Protein AF-A0A7S1Q5A0-F1 (afdb_monomer)

Nearest PDB structures (foldseek):
  7sqc-assembly1_1G  TM=3.794E-01  e=1.869E+00  Chlamydomonas reinhardtii
  6ixe-assembly1_A  TM=2.557E-01  e=1.236E+00  Homo sapiens

Structure (mmCIF, N/CA/C/O backbone):
data_AF-A0A7S1Q5A0-F1
#
_entry.id   AF-A0A7S1Q5A0-F1
#
loop_
_atom_site.group_PDB
_atom_site.id
_atom_site.type_symbol
_atom_site.label_atom_id
_atom_site.label_alt_id
_atom_site.label_comp_id
_atom_site.label_asym_id
_atom_site.label_entity_id
_atom_site.label_seq_id
_atom_site.pdbx_PDB_ins_code
_atom_site.Cartn_x
_atom_site.Cartn_y
_atom_site.Cartn_z
_atom_site.occupancy
_atom_site.B_iso_or_equiv
_atom_site.auth_seq_id
_atom_site.auth_comp_id
_atom_site.auth_asym_id
_atom_site.auth_atom_id
_atom_site.pdbx_PDB_model_num
ATOM 1 N N . ALA A 1 1 ? -34.779 -43.724 -24.571 1.00 38.84 1 ALA A N 1
ATOM 2 C CA . ALA A 1 1 ? -35.211 -44.726 -23.577 1.00 38.84 1 ALA A CA 1
ATOM 3 C C . ALA A 1 1 ? -33.992 -45.494 -23.058 1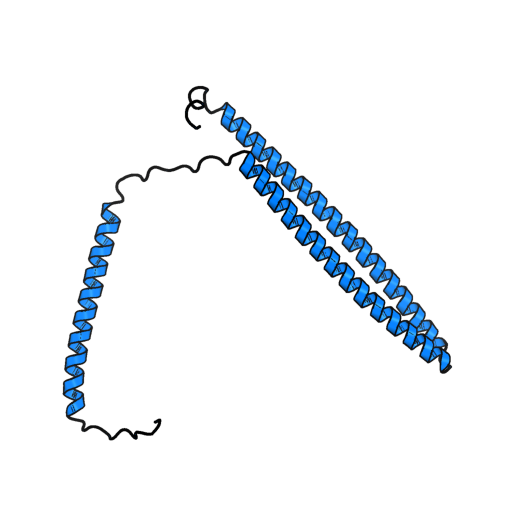.00 38.84 1 ALA A C 1
ATOM 5 O O . ALA A 1 1 ? -33.368 -46.197 -23.848 1.00 38.84 1 ALA A O 1
ATOM 6 N N . PRO A 1 2 ? -33.610 -45.340 -21.779 1.00 39.69 2 PRO A N 1
ATOM 7 C CA . PRO A 1 2 ? -32.637 -46.209 -21.124 1.00 39.69 2 PRO A CA 1
ATOM 8 C C . PRO A 1 2 ? -33.360 -47.500 -20.703 1.00 39.69 2 PRO A C 1
ATOM 10 O O . PRO A 1 2 ? -34.200 -47.467 -19.812 1.00 39.69 2 PRO A O 1
ATOM 13 N N . GLY A 1 3 ? -33.119 -48.626 -21.386 1.00 52.09 3 GLY A N 1
ATOM 14 C CA . GLY A 1 3 ? -33.825 -49.875 -21.047 1.00 52.09 3 GLY A CA 1
ATOM 15 C C . GLY A 1 3 ? -33.667 -51.090 -21.969 1.00 52.09 3 GLY A C 1
ATOM 16 O O . GLY A 1 3 ? -34.329 -52.098 -21.738 1.00 52.09 3 GLY A O 1
ATOM 17 N N . ALA A 1 4 ? -32.811 -51.066 -22.994 1.00 51.94 4 ALA A N 1
ATOM 18 C CA . ALA A 1 4 ? -32.631 -52.232 -23.862 1.00 51.94 4 ALA A CA 1
ATOM 19 C C . ALA A 1 4 ? -31.602 -53.211 -23.265 1.00 51.94 4 ALA A C 1
ATOM 21 O O . ALA A 1 4 ? -30.393 -53.040 -23.417 1.00 51.94 4 ALA A O 1
ATOM 22 N N . ARG A 1 5 ? -32.095 -54.244 -22.569 1.00 55.84 5 ARG A N 1
ATOM 23 C CA . ARG A 1 5 ? -31.316 -55.427 -22.169 1.00 55.84 5 ARG A CA 1
ATOM 24 C C . ARG A 1 5 ? -30.654 -56.043 -23.408 1.00 55.84 5 ARG A C 1
ATOM 26 O O . ARG A 1 5 ? -31.344 -56.479 -24.326 1.00 55.84 5 ARG A O 1
ATOM 33 N N . ALA A 1 6 ? -29.323 -56.078 -23.431 1.00 51.41 6 ALA A N 1
ATOM 34 C CA . ALA A 1 6 ? -28.554 -56.671 -24.518 1.00 51.41 6 ALA A CA 1
ATOM 35 C C . ALA A 1 6 ? -28.702 -58.203 -24.508 1.00 51.41 6 ALA A C 1
ATOM 37 O O . ALA A 1 6 ? -28.222 -58.884 -23.603 1.00 51.41 6 ALA A O 1
ATOM 38 N N . LEU A 1 7 ? -29.377 -58.738 -25.527 1.00 59.47 7 LEU A N 1
ATOM 39 C CA . LEU A 1 7 ? -29.409 -60.167 -25.838 1.00 59.47 7 LEU A CA 1
ATOM 40 C C . LEU A 1 7 ? -27.979 -60.661 -26.152 1.00 59.47 7 LEU A C 1
ATOM 42 O O . LEU A 1 7 ? -27.284 -60.021 -26.949 1.00 59.47 7 LEU A O 1
ATOM 46 N N . PRO A 1 8 ? -27.510 -61.782 -25.571 1.00 62.38 8 PRO A N 1
ATOM 47 C CA . PRO A 1 8 ? -26.182 -62.312 -25.860 1.00 62.38 8 PRO A CA 1
ATOM 48 C C . PRO A 1 8 ? -26.120 -62.845 -27.299 1.00 62.38 8 PRO A C 1
ATOM 50 O O . PRO A 1 8 ? -26.732 -63.857 -27.637 1.00 62.38 8 PRO A O 1
ATOM 53 N N . LEU A 1 9 ? -25.363 -62.157 -28.159 1.00 57.94 9 LEU A N 1
ATOM 54 C CA . LEU A 1 9 ? -25.131 -62.579 -29.539 1.00 57.94 9 LEU A CA 1
ATOM 55 C C . LEU A 1 9 ? -24.339 -63.905 -29.595 1.00 57.94 9 LEU A C 1
ATOM 57 O O . LEU A 1 9 ? -23.395 -64.109 -28.824 1.00 57.94 9 LEU A O 1
ATOM 61 N N . PRO A 1 10 ? -24.674 -64.811 -30.534 1.00 60.03 10 PRO A N 1
ATOM 62 C CA . PRO A 1 10 ? -24.046 -66.121 -30.649 1.00 60.03 10 PRO A CA 1
ATOM 63 C C . PRO A 1 10 ? -22.555 -66.008 -31.000 1.00 60.03 10 PRO A C 1
ATOM 65 O O . PRO A 1 10 ? -22.160 -65.322 -31.946 1.00 60.03 10 PRO A O 1
ATOM 68 N N . ARG A 1 11 ? -21.719 -66.768 -30.272 1.00 62.03 11 ARG A N 1
ATOM 69 C CA . ARG A 1 11 ? -20.237 -66.820 -30.346 1.00 62.03 11 ARG A CA 1
ATOM 70 C C . ARG A 1 11 ? -19.642 -66.956 -31.760 1.00 62.03 11 ARG A C 1
ATOM 72 O O . ARG A 1 11 ? -18.452 -66.706 -31.948 1.00 62.03 11 ARG A O 1
ATOM 79 N N . LYS A 1 12 ? -20.441 -67.342 -32.758 1.00 53.00 12 LYS A N 1
ATOM 80 C CA . LYS A 1 12 ? -20.013 -67.501 -34.153 1.00 53.00 12 LYS A CA 1
ATOM 81 C C . LYS A 1 12 ? -19.847 -66.161 -34.897 1.00 53.00 12 LYS A C 1
ATOM 83 O O . LYS A 1 12 ? -18.967 -66.072 -35.747 1.00 53.00 12 LYS A O 1
ATOM 88 N N . ALA A 1 13 ? -20.582 -65.100 -34.537 1.00 55.47 13 ALA A N 1
ATOM 89 C CA . ALA A 1 13 ? -20.460 -63.779 -35.181 1.00 55.47 13 ALA A CA 1
ATOM 90 C C . ALA A 1 13 ? -19.209 -62.991 -34.731 1.00 55.47 13 ALA A C 1
ATOM 92 O O . ALA A 1 13 ? -18.608 -62.251 -35.511 1.00 55.47 13 ALA A O 1
ATOM 93 N N . ALA A 1 14 ? -18.748 -63.213 -33.496 1.00 55.84 14 ALA A N 1
ATOM 94 C CA . ALA A 1 14 ? -17.610 -62.497 -32.914 1.00 55.84 14 ALA A CA 1
ATOM 95 C C . ALA A 1 14 ? -16.260 -62.799 -33.600 1.00 55.84 14 ALA A C 1
ATOM 97 O O . ALA A 1 14 ? -15.368 -61.952 -33.612 1.00 55.84 14 ALA A O 1
ATOM 98 N N . ARG A 1 15 ? -16.088 -63.987 -34.204 1.00 55.09 15 ARG A N 1
ATOM 99 C CA . ARG A 1 15 ? -14.823 -64.352 -34.873 1.00 55.09 15 ARG A CA 1
ATOM 100 C C . ARG A 1 15 ? -14.640 -63.667 -36.232 1.00 55.09 15 ARG A C 1
ATOM 102 O O . ARG A 1 15 ? -13.503 -63.365 -36.581 1.00 55.09 15 ARG A O 1
ATOM 109 N N . LYS A 1 16 ? -15.724 -63.355 -36.957 1.00 53.19 16 LYS A N 1
ATOM 110 C CA . LYS A 1 16 ? -15.651 -62.624 -38.238 1.00 53.19 16 LYS A CA 1
ATOM 111 C C . LYS A 1 16 ? -15.343 -61.135 -38.027 1.00 53.19 16 LYS A C 1
ATOM 113 O O . LYS A 1 16 ? -14.550 -60.571 -38.773 1.00 53.19 16 LYS A O 1
ATOM 118 N N . LEU A 1 17 ? -15.874 -60.530 -36.957 1.00 57.00 17 LEU A N 1
ATOM 119 C CA . LEU A 1 17 ? -15.611 -59.122 -36.625 1.00 57.00 17 LEU A CA 1
ATOM 120 C C . LEU A 1 17 ? -14.153 -58.876 -36.191 1.00 57.00 17 LEU A C 1
ATOM 122 O O . LEU A 1 17 ? -13.575 -57.832 -36.487 1.00 57.00 17 LEU A O 1
ATOM 126 N N . LYS A 1 18 ? -13.529 -59.863 -35.532 1.00 60.00 18 LYS A N 1
ATOM 127 C CA . LYS A 1 18 ? -12.149 -59.754 -35.032 1.00 60.00 18 LYS A CA 1
ATOM 128 C C . LYS A 1 18 ? -11.099 -59.717 -36.150 1.00 60.00 18 LYS A C 1
ATOM 130 O O . LYS A 1 18 ? -10.008 -59.201 -35.927 1.00 60.00 18 LYS A O 1
ATOM 135 N N . LEU A 1 19 ? -11.409 -60.259 -37.332 1.00 58.81 19 LEU A N 1
ATOM 136 C CA . LEU A 1 19 ? -10.499 -60.230 -38.479 1.00 58.81 19 LEU A CA 1
ATOM 137 C C . LEU A 1 19 ? -10.553 -58.872 -39.195 1.00 58.81 19 LEU A C 1
ATOM 139 O O . LEU A 1 19 ? -9.509 -58.295 -39.474 1.00 58.81 19 LEU A O 1
ATOM 143 N N . VAL A 1 20 ? -11.755 -58.321 -39.404 1.00 58.53 20 VAL A N 1
ATOM 144 C CA . VAL A 1 20 ? -11.950 -57.022 -40.077 1.00 58.53 20 VAL A CA 1
ATOM 145 C C . VAL A 1 20 ? -11.305 -55.878 -39.284 1.00 58.53 20 VAL A C 1
ATOM 147 O O . VAL A 1 20 ? -10.625 -55.040 -39.869 1.00 58.53 20 VAL A O 1
ATOM 150 N N . GLY A 1 21 ? -11.413 -55.895 -37.950 1.00 59.47 21 GLY A N 1
ATOM 151 C CA . GLY A 1 21 ? -10.780 -54.886 -37.088 1.00 59.47 21 GLY A CA 1
ATOM 152 C C . GLY A 1 21 ? -9.244 -54.922 -37.050 1.00 59.47 21 GLY A C 1
ATOM 153 O O . GLY A 1 21 ? -8.629 -53.957 -36.609 1.00 59.47 21 GLY A O 1
ATOM 154 N N . ARG A 1 22 ? -8.600 -56.010 -37.505 1.00 63.53 22 ARG A N 1
ATOM 155 C CA . ARG A 1 22 ? -7.128 -56.097 -37.578 1.00 63.53 22 ARG A CA 1
ATOM 1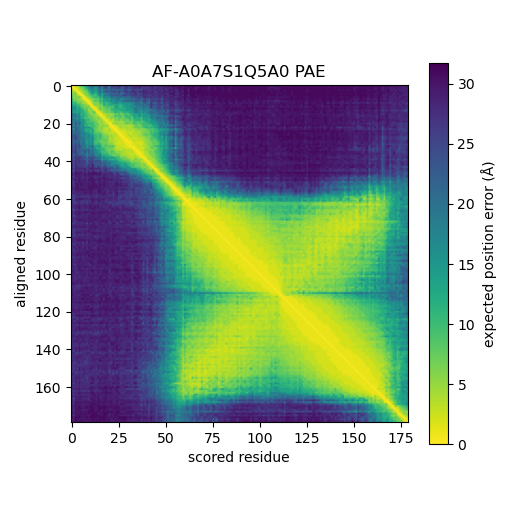56 C C . ARG A 1 22 ? -6.574 -55.455 -38.850 1.00 63.53 22 ARG A C 1
ATOM 158 O O . ARG A 1 22 ? -5.544 -54.796 -38.782 1.00 63.53 22 ARG A O 1
ATOM 165 N N . PHE A 1 23 ? -7.266 -55.586 -39.981 1.00 60.84 23 PHE A N 1
ATOM 166 C CA . PHE A 1 23 ? -6.813 -55.007 -41.251 1.00 60.84 23 PHE A CA 1
ATOM 167 C C . PHE A 1 23 ? -6.959 -53.479 -41.300 1.00 60.84 23 PHE A C 1
ATOM 169 O O . PHE A 1 23 ? -6.087 -52.802 -41.841 1.00 60.84 23 PHE A O 1
ATOM 176 N N . THR A 1 24 ? -7.994 -52.914 -40.670 1.00 63.03 24 THR A N 1
ATOM 177 C CA . THR A 1 24 ? -8.163 -51.452 -40.575 1.00 63.03 24 THR A CA 1
ATOM 178 C C . THR A 1 24 ? -7.109 -50.790 -39.685 1.00 63.03 24 THR A C 1
ATOM 180 O O . THR A 1 24 ? -6.678 -49.676 -39.973 1.00 63.03 24 THR A O 1
ATOM 183 N N . MET A 1 25 ? -6.636 -51.482 -38.644 1.00 63.78 25 MET A N 1
ATOM 184 C CA . MET A 1 25 ? -5.605 -50.955 -37.744 1.00 63.78 25 MET A CA 1
ATOM 185 C C . MET A 1 25 ? -4.220 -50.902 -38.412 1.00 63.78 25 MET A C 1
ATOM 187 O O . MET A 1 25 ? -3.480 -49.940 -38.216 1.00 63.78 25 MET A O 1
ATOM 191 N N . VAL A 1 26 ? -3.890 -51.888 -39.256 1.00 66.88 26 VAL A N 1
ATOM 192 C CA . VAL A 1 26 ? -2.630 -51.900 -40.025 1.00 66.88 26 VAL A CA 1
ATOM 193 C C . VAL A 1 26 ? -2.626 -50.800 -41.092 1.00 66.88 26 VAL A C 1
ATOM 195 O O . VAL A 1 26 ? -1.628 -50.098 -41.233 1.00 66.88 26 VAL A O 1
ATOM 198 N N . ALA A 1 27 ? -3.747 -50.583 -41.787 1.00 64.81 27 ALA A N 1
ATOM 199 C CA . ALA A 1 27 ? -3.857 -49.512 -42.781 1.00 64.81 27 ALA A CA 1
ATOM 200 C C . ALA A 1 27 ? -3.668 -48.114 -42.159 1.00 64.81 27 ALA A C 1
ATOM 202 O O . ALA A 1 27 ? -2.945 -47.288 -42.713 1.00 64.81 27 ALA A O 1
ATOM 203 N N . ALA A 1 28 ? -4.243 -47.865 -40.977 1.00 64.62 28 ALA A N 1
ATOM 204 C CA . ALA A 1 28 ? -4.056 -46.600 -40.266 1.00 64.62 28 ALA A CA 1
ATOM 205 C C . ALA A 1 28 ? -2.593 -46.380 -39.830 1.00 64.62 28 ALA A C 1
ATOM 207 O O . ALA A 1 28 ? -2.071 -45.274 -39.962 1.00 64.62 28 ALA A O 1
ATOM 208 N N . ALA A 1 29 ? -1.905 -47.430 -39.367 1.00 72.12 29 ALA A N 1
ATOM 209 C CA . ALA A 1 29 ? -0.512 -47.330 -38.931 1.00 72.12 29 ALA A CA 1
ATOM 210 C C . ALA A 1 29 ? 0.456 -47.013 -40.085 1.00 72.12 29 ALA A C 1
ATOM 212 O O . ALA A 1 29 ? 1.371 -46.208 -39.915 1.00 72.12 29 ALA A O 1
ATOM 213 N N . VAL A 1 30 ? 0.234 -47.589 -41.272 1.00 73.81 30 VAL A N 1
ATOM 214 C CA . VAL A 1 30 ? 1.068 -47.312 -42.455 1.00 73.81 30 VAL A CA 1
ATOM 215 C C . VAL A 1 30 ? 0.889 -45.866 -42.925 1.00 73.81 30 VAL A C 1
ATOM 217 O O . VAL A 1 30 ? 1.876 -45.196 -43.225 1.00 73.81 30 VAL A O 1
ATOM 220 N N . VAL A 1 31 ? -0.340 -45.337 -42.923 1.00 74.31 31 VAL A N 1
ATOM 221 C CA . VAL A 1 31 ? -0.602 -43.944 -43.329 1.00 74.31 31 VAL A CA 1
ATOM 222 C C . VAL A 1 31 ? 0.060 -42.951 -42.369 1.00 74.31 31 VAL A C 1
ATOM 224 O O . VAL A 1 31 ? 0.708 -42.012 -42.826 1.00 74.31 31 VAL A O 1
ATOM 227 N N . VAL A 1 32 ? -0.013 -43.192 -41.055 1.00 70.25 32 VAL A N 1
ATOM 228 C CA . VAL A 1 32 ? 0.653 -42.347 -40.046 1.00 70.25 32 VAL A CA 1
ATOM 229 C C . VAL A 1 32 ? 2.181 -42.427 -40.163 1.00 70.25 32 VAL A C 1
ATOM 231 O O . VAL A 1 32 ? 2.850 -41.395 -40.119 1.00 70.25 32 VAL A O 1
ATOM 234 N N . GLY A 1 33 ? 2.744 -43.622 -40.380 1.00 68.25 33 GLY A N 1
ATOM 235 C CA . GLY A 1 33 ? 4.188 -43.798 -40.574 1.00 68.25 33 GLY A CA 1
ATOM 236 C C . GLY A 1 33 ? 4.720 -43.122 -41.842 1.00 68.25 33 GLY A C 1
ATOM 237 O O . GLY A 1 33 ? 5.777 -42.493 -41.812 1.00 68.25 33 GLY A O 1
ATOM 238 N N . THR A 1 34 ? 3.962 -43.179 -42.941 1.00 71.50 34 THR A N 1
ATOM 239 C CA . THR A 1 34 ? 4.357 -42.541 -44.208 1.00 71.50 34 THR A CA 1
ATOM 240 C C . THR A 1 34 ? 4.300 -41.011 -44.104 1.00 71.50 34 THR A C 1
ATOM 242 O O . THR A 1 34 ? 5.195 -40.330 -44.600 1.00 71.50 34 THR A O 1
ATOM 245 N N . TRP A 1 35 ? 3.308 -40.453 -43.397 1.00 70.38 35 TRP A N 1
ATOM 246 C CA . TRP A 1 35 ? 3.203 -39.003 -43.171 1.00 70.38 35 TRP A CA 1
ATOM 247 C C . TRP A 1 35 ? 4.330 -38.450 -42.286 1.00 70.38 35 TRP A C 1
ATOM 249 O O . TRP A 1 35 ? 4.848 -37.365 -42.550 1.00 70.38 35 TRP A O 1
ATOM 259 N N . LEU A 1 36 ? 4.756 -39.208 -41.270 1.00 69.69 36 LEU A N 1
ATOM 260 C CA . LEU A 1 36 ? 5.892 -38.840 -40.420 1.00 69.69 36 LEU A CA 1
ATOM 261 C C . LEU A 1 36 ? 7.215 -38.806 -41.200 1.00 69.69 36 LEU A C 1
ATOM 263 O O . LEU A 1 36 ? 7.985 -37.866 -41.032 1.00 69.69 36 LEU A O 1
ATOM 267 N N . LEU A 1 37 ? 7.461 -39.768 -42.095 1.00 65.31 37 LEU A N 1
ATOM 268 C CA . LEU A 1 37 ? 8.682 -39.787 -42.914 1.00 65.31 37 LEU A CA 1
ATOM 269 C C . LEU A 1 37 ? 8.743 -38.621 -43.916 1.00 65.31 37 LEU A C 1
ATOM 271 O O . LEU A 1 37 ? 9.799 -38.012 -44.083 1.00 65.31 37 LEU A O 1
ATOM 275 N N . VAL A 1 38 ? 7.612 -38.244 -44.523 1.00 64.31 38 VAL A N 1
ATOM 276 C CA . VAL A 1 38 ? 7.543 -37.082 -45.432 1.00 64.31 38 VAL A CA 1
ATOM 277 C C . VAL A 1 38 ? 7.685 -35.755 -44.668 1.00 64.31 38 VAL A C 1
ATOM 279 O O . VAL A 1 38 ? 8.346 -34.834 -45.149 1.00 64.31 38 VAL A O 1
ATOM 282 N N . GLY A 1 39 ? 7.134 -35.660 -43.453 1.00 60.03 39 GLY A N 1
ATOM 283 C CA . GLY A 1 39 ? 7.261 -34.470 -42.603 1.00 60.03 39 GLY A CA 1
ATOM 284 C C . GLY A 1 39 ? 8.681 -34.215 -42.080 1.00 60.03 39 GLY A C 1
ATOM 285 O O . GLY A 1 39 ? 9.061 -33.060 -41.888 1.00 60.03 39 GLY A O 1
ATOM 286 N N . VAL A 1 40 ? 9.487 -35.264 -41.880 1.00 60.91 40 VAL A N 1
ATOM 287 C CA . VAL A 1 40 ? 10.886 -35.128 -41.432 1.00 60.91 40 VAL A CA 1
ATOM 288 C C . VAL A 1 40 ? 11.821 -34.785 -42.604 1.00 60.91 40 VAL A C 1
ATOM 290 O O . VAL A 1 40 ? 12.686 -33.925 -42.449 1.00 60.91 40 VAL A O 1
ATOM 293 N N . GLY A 1 41 ? 11.591 -35.338 -43.803 1.00 55.19 41 GLY A N 1
ATOM 294 C CA . GLY A 1 41 ? 12.417 -35.066 -44.992 1.00 55.19 41 GLY A CA 1
ATOM 295 C C . GLY A 1 41 ? 12.357 -33.623 -45.526 1.00 55.19 41 GLY A C 1
ATOM 296 O O . GLY A 1 41 ? 13.323 -33.149 -46.118 1.00 55.19 41 GLY A O 1
ATOM 297 N N . LEU A 1 42 ? 11.268 -32.885 -45.272 1.00 57.09 42 LEU A N 1
ATOM 298 C CA . LEU A 1 42 ? 11.162 -31.449 -45.591 1.00 57.09 42 LEU A CA 1
ATOM 299 C C . LEU A 1 42 ? 11.810 -30.539 -44.534 1.00 57.09 42 LEU A C 1
ATOM 301 O O . LEU A 1 42 ? 12.134 -29.390 -44.830 1.00 57.09 42 LEU A O 1
ATOM 305 N N . LYS A 1 43 ? 12.016 -31.035 -43.306 1.00 57.94 43 LYS A N 1
ATOM 306 C CA . LYS A 1 43 ? 12.564 -30.240 -42.198 1.00 57.94 43 LYS A CA 1
ATOM 307 C C . LYS A 1 43 ? 14.089 -30.116 -42.262 1.00 57.94 43 LYS A C 1
ATOM 309 O O . LYS A 1 43 ? 14.626 -29.101 -41.829 1.00 57.94 43 LYS A O 1
ATOM 314 N N . GLU A 1 44 ? 14.776 -31.106 -42.828 1.00 55.72 44 GLU A N 1
ATOM 315 C CA . GLU A 1 44 ? 16.244 -31.105 -42.920 1.00 55.72 44 GLU A CA 1
ATOM 316 C C . GLU A 1 44 ? 16.778 -30.495 -44.232 1.00 55.72 44 GLU A C 1
ATOM 318 O O . GLU A 1 44 ? 17.895 -29.988 -44.258 1.00 55.72 44 GLU A O 1
ATOM 323 N N . GLY A 1 45 ? 15.969 -30.428 -45.299 1.00 52.25 45 GLY A N 1
ATOM 324 C CA . GLY A 1 45 ? 16.384 -29.888 -46.606 1.00 52.25 45 GLY A CA 1
ATOM 325 C C . GLY A 1 45 ? 16.405 -28.354 -46.745 1.00 52.25 45 GLY A C 1
ATOM 326 O O . GLY A 1 45 ? 16.947 -27.849 -47.724 1.00 52.25 45 GLY A O 1
ATOM 327 N N . ILE A 1 46 ? 15.837 -27.598 -45.793 1.00 53.97 46 ILE A N 1
ATOM 328 C CA . ILE A 1 46 ? 15.774 -26.113 -45.819 1.00 53.97 46 ILE A CA 1
ATOM 329 C C . ILE A 1 46 ? 16.746 -25.483 -44.795 1.00 53.97 46 ILE A C 1
ATOM 331 O O . ILE A 1 46 ? 16.899 -24.267 -44.719 1.00 53.97 46 ILE A O 1
ATOM 335 N N . ALA A 1 47 ? 17.491 -26.294 -44.039 1.00 51.09 47 ALA A N 1
ATOM 336 C CA . ALA A 1 47 ? 18.438 -25.825 -43.022 1.00 51.09 47 ALA A CA 1
ATOM 337 C C . ALA A 1 47 ? 19.782 -25.296 -43.586 1.00 51.09 47 ALA A C 1
ATOM 339 O O . ALA A 1 47 ? 20.729 -25.103 -42.829 1.00 51.09 47 ALA A O 1
ATOM 340 N N . GLY A 1 48 ? 19.886 -25.074 -44.903 1.00 53.22 48 GLY A N 1
ATOM 341 C CA . GLY A 1 48 ? 21.119 -24.655 -45.589 1.00 53.22 48 GLY A CA 1
ATOM 342 C C . GLY A 1 48 ? 21.188 -23.185 -46.018 1.00 53.22 48 GLY A C 1
ATOM 343 O O . GLY A 1 48 ? 22.215 -22.762 -46.543 1.00 53.22 48 GLY A O 1
ATOM 344 N N . LEU A 1 49 ? 20.133 -22.393 -45.811 1.00 53.72 49 LEU A N 1
ATOM 345 C CA . LEU A 1 49 ? 20.170 -20.943 -46.020 1.00 53.72 49 LEU A CA 1
ATOM 346 C C . LEU A 1 49 ? 20.206 -20.268 -44.644 1.00 53.72 49 LEU A C 1
ATOM 348 O O . LEU A 1 49 ? 19.266 -20.468 -43.871 1.00 53.72 49 LEU A O 1
ATOM 352 N N . PRO A 1 50 ? 21.253 -19.492 -44.296 1.00 58.50 50 PRO A N 1
ATOM 353 C CA . PRO A 1 50 ? 21.251 -18.734 -43.054 1.00 58.50 50 PRO A CA 1
ATOM 354 C C . PRO A 1 50 ? 20.043 -17.802 -43.094 1.00 58.50 50 PRO A C 1
ATOM 356 O O . PRO A 1 50 ? 19.963 -16.915 -43.945 1.00 58.50 50 PRO A O 1
ATOM 359 N N . ALA A 1 51 ? 19.075 -18.036 -42.205 1.00 61.62 51 ALA A N 1
ATOM 360 C CA . ALA A 1 51 ? 17.976 -17.106 -42.019 1.00 61.62 51 ALA A CA 1
ATOM 361 C C . ALA A 1 51 ? 18.598 -15.718 -41.798 1.00 61.62 51 ALA A C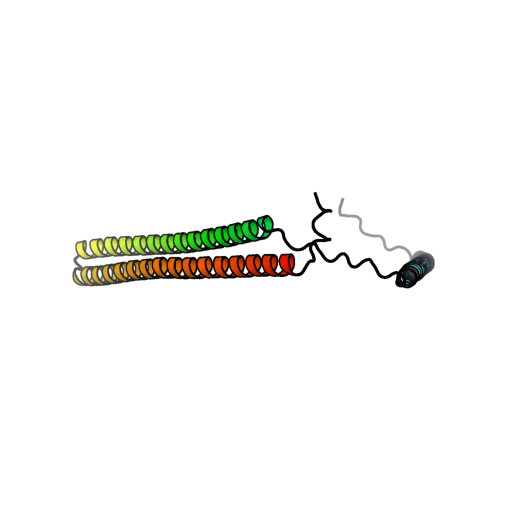 1
ATOM 363 O O . ALA A 1 51 ? 19.508 -15.611 -40.967 1.00 61.62 51 ALA A O 1
ATOM 364 N N . PRO A 1 52 ? 18.182 -14.678 -42.544 1.00 56.50 52 PRO A N 1
ATOM 365 C CA . PRO A 1 52 ? 18.682 -13.338 -42.307 1.00 56.50 52 PRO A CA 1
ATOM 366 C C . PRO A 1 52 ? 18.416 -13.035 -40.839 1.00 56.50 52 PRO A C 1
ATOM 368 O O . PRO A 1 52 ? 17.270 -13.038 -40.391 1.00 56.50 52 PRO A O 1
ATOM 371 N N . THR A 1 53 ? 19.487 -12.858 -40.072 1.00 55.69 53 THR A N 1
ATOM 372 C CA . THR A 1 53 ? 19.410 -12.430 -38.685 1.00 55.69 53 THR A CA 1
ATOM 373 C C . THR A 1 53 ? 18.791 -11.044 -38.700 1.00 55.69 53 THR A C 1
ATOM 375 O O . THR A 1 53 ? 19.480 -10.041 -38.871 1.00 55.69 53 THR A O 1
ATOM 378 N N . THR A 1 54 ? 17.467 -10.984 -38.590 1.00 52.66 54 THR A N 1
ATOM 379 C CA . THR A 1 54 ? 16.741 -9.754 -38.320 1.00 52.66 54 THR A CA 1
ATOM 380 C C . THR A 1 54 ? 17.050 -9.403 -36.879 1.00 52.66 54 THR A C 1
ATOM 382 O O . THR A 1 54 ? 16.342 -9.807 -35.955 1.00 52.66 54 THR A O 1
ATOM 385 N N . THR A 1 55 ? 18.169 -8.717 -36.672 1.00 54.22 55 THR A N 1
ATOM 386 C CA . THR A 1 55 ? 18.482 -8.100 -35.393 1.00 54.22 55 THR A CA 1
ATOM 387 C C . THR A 1 55 ? 17.345 -7.119 -35.112 1.00 54.22 55 THR A C 1
ATOM 389 O O . THR A 1 55 ? 17.118 -6.224 -35.933 1.00 54.22 55 THR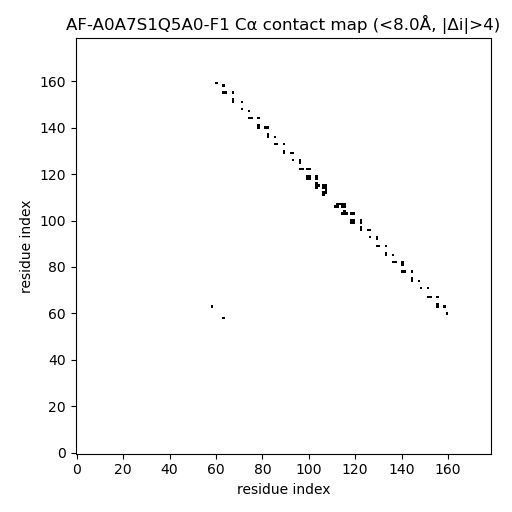 A O 1
ATOM 392 N N . PRO A 1 56 ? 16.560 -7.305 -34.035 1.00 60.47 56 PRO A N 1
ATOM 393 C CA . PRO A 1 56 ? 15.434 -6.429 -33.766 1.00 60.47 56 PRO A CA 1
ATOM 394 C C . PRO A 1 56 ? 15.944 -4.987 -33.665 1.00 60.47 56 PRO A C 1
ATOM 396 O O . PRO A 1 56 ? 16.979 -4.756 -33.030 1.00 60.47 56 PRO A O 1
ATOM 399 N N . PRO A 1 57 ? 15.263 -4.020 -34.307 1.00 63.56 57 PRO A N 1
ATOM 400 C CA . PRO A 1 57 ? 15.698 -2.636 -34.266 1.00 63.56 57 PRO A CA 1
ATOM 401 C C . PRO A 1 57 ? 15.754 -2.165 -32.807 1.00 63.56 57 PRO A C 1
ATOM 403 O O . PRO A 1 57 ? 14.876 -2.529 -32.012 1.00 63.56 57 PRO A O 1
ATOM 406 N N . PRO A 1 58 ? 16.773 -1.368 -32.438 1.00 66.31 58 PRO A N 1
ATOM 407 C CA . PRO A 1 58 ? 16.911 -0.881 -31.077 1.00 66.31 58 PRO A CA 1
ATOM 408 C C . PRO A 1 58 ? 15.643 -0.123 -30.655 1.00 66.31 58 PRO A C 1
ATOM 410 O O . PRO A 1 58 ? 15.028 0.572 -31.474 1.00 66.31 58 PRO A O 1
ATOM 413 N N . PRO A 1 59 ? 15.213 -0.259 -29.388 1.00 72.94 59 PRO A N 1
ATOM 414 C CA . PRO A 1 59 ? 14.012 0.404 -28.905 1.00 72.94 59 PRO A CA 1
ATOM 415 C C . PRO A 1 59 ? 14.144 1.919 -29.077 1.00 72.94 59 PRO A C 1
ATOM 417 O O . PRO A 1 59 ? 15.150 2.521 -28.704 1.00 72.94 59 PRO A O 1
ATOM 420 N N . SER A 1 60 ? 13.114 2.548 -29.647 1.00 78.69 60 SER A N 1
ATOM 421 C CA . SER A 1 60 ? 13.089 4.001 -29.797 1.00 78.69 60 SER A CA 1
ATOM 422 C C . SER A 1 60 ? 12.958 4.681 -28.431 1.00 78.69 60 SER A C 1
ATOM 424 O O . SER A 1 60 ? 12.373 4.126 -27.498 1.00 78.69 60 SER A O 1
ATOM 426 N N . ARG A 1 61 ? 13.455 5.921 -28.317 1.00 75.56 61 ARG A N 1
ATOM 427 C CA . ARG A 1 61 ? 13.350 6.728 -27.084 1.00 75.56 61 ARG A CA 1
ATOM 428 C C . ARG A 1 61 ? 11.915 6.789 -26.546 1.00 75.56 61 ARG A C 1
ATOM 430 O O . ARG A 1 61 ? 11.712 6.636 -25.349 1.00 75.56 61 ARG A O 1
ATOM 437 N N . ALA A 1 62 ? 10.934 6.930 -27.442 1.00 78.38 62 ALA A N 1
ATOM 438 C CA . ALA A 1 62 ? 9.512 6.960 -27.101 1.00 78.38 62 ALA A CA 1
ATOM 439 C C . ALA A 1 62 ? 9.001 5.641 -26.492 1.00 78.38 62 ALA A C 1
ATOM 441 O O . ALA A 1 62 ? 8.128 5.663 -25.630 1.00 78.38 62 ALA A O 1
ATOM 442 N N . LYS A 1 63 ? 9.540 4.485 -26.908 1.00 83.38 63 LYS A N 1
ATOM 443 C CA . LYS A 1 63 ? 9.173 3.188 -26.317 1.00 83.38 63 LYS A CA 1
ATOM 444 C C . LYS A 1 63 ? 9.743 3.033 -24.906 1.00 83.38 63 LYS A C 1
ATOM 446 O O . LYS A 1 63 ? 9.040 2.545 -24.029 1.00 83.38 63 LYS A O 1
ATOM 451 N N . ILE A 1 64 ? 10.974 3.497 -24.676 1.00 80.12 64 ILE A N 1
ATOM 452 C CA . ILE A 1 64 ? 11.633 3.415 -23.361 1.00 80.12 64 ILE A CA 1
ATOM 453 C C . ILE A 1 64 ? 10.894 4.264 -22.320 1.00 80.12 64 ILE A C 1
ATOM 455 O O . ILE A 1 64 ? 10.622 3.770 -21.225 1.00 80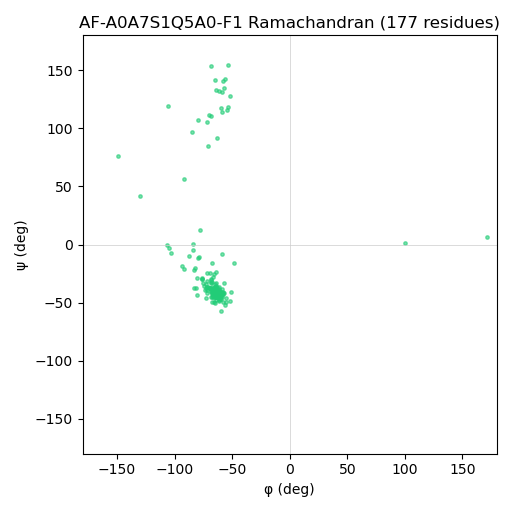.12 64 ILE A O 1
ATOM 459 N N . SER A 1 65 ? 10.522 5.500 -22.666 1.00 83.69 65 SER A N 1
ATOM 460 C CA . SER A 1 65 ? 9.788 6.378 -21.748 1.00 83.69 65 SER A CA 1
ATOM 461 C C . SER A 1 65 ? 8.359 5.894 -21.492 1.00 83.69 65 SER A C 1
ATOM 463 O O . SER A 1 65 ? 7.884 5.934 -20.358 1.00 83.69 65 SER A O 1
ATOM 465 N N . ALA A 1 66 ? 7.679 5.354 -22.510 1.00 86.81 66 ALA A N 1
ATOM 466 C CA . ALA A 1 66 ? 6.348 4.771 -22.345 1.00 86.81 66 ALA A CA 1
ATOM 467 C C . ALA A 1 66 ? 6.353 3.540 -21.419 1.00 86.81 66 ALA A C 1
ATOM 469 O O . ALA A 1 66 ? 5.445 3.380 -20.602 1.00 86.81 66 ALA A O 1
ATOM 470 N N . GLU A 1 67 ? 7.370 2.677 -21.504 1.00 86.94 67 GLU A N 1
ATOM 471 C CA . GLU A 1 67 ? 7.532 1.546 -20.581 1.00 86.94 67 GLU A CA 1
ATOM 472 C C . GLU A 1 67 ? 7.838 1.998 -19.151 1.00 86.94 67 GLU A C 1
ATOM 474 O O . GLU A 1 67 ? 7.271 1.447 -18.207 1.00 86.94 67 GLU A O 1
ATOM 479 N N . ALA A 1 68 ? 8.700 3.006 -18.979 1.00 83.19 68 ALA A N 1
ATOM 480 C CA . ALA A 1 68 ? 9.011 3.570 -17.667 1.00 83.19 68 ALA A CA 1
ATOM 481 C C . ALA A 1 68 ? 7.761 4.179 -17.009 1.00 83.19 68 ALA A C 1
ATOM 483 O O . ALA A 1 68 ? 7.480 3.894 -15.844 1.00 83.19 68 ALA A O 1
ATOM 484 N N . ALA A 1 69 ? 6.967 4.933 -17.776 1.00 85.38 69 ALA A N 1
ATOM 485 C CA . ALA A 1 69 ? 5.709 5.515 -17.315 1.00 85.38 69 ALA A CA 1
ATOM 486 C C . ALA A 1 69 ? 4.693 4.441 -16.893 1.00 85.38 69 ALA A C 1
ATOM 488 O O . ALA A 1 69 ? 4.101 4.547 -15.820 1.00 85.38 69 ALA A O 1
ATOM 489 N N . ARG A 1 70 ? 4.535 3.370 -17.685 1.00 91.81 70 ARG A N 1
ATOM 490 C CA . ARG A 1 70 ? 3.656 2.239 -17.335 1.00 91.81 70 ARG A CA 1
ATOM 491 C C . ARG A 1 70 ? 4.122 1.512 -16.076 1.00 91.81 70 ARG A C 1
ATOM 493 O O . ARG A 1 70 ? 3.311 1.241 -15.198 1.00 91.81 70 ARG A O 1
ATOM 500 N N . ALA A 1 71 ? 5.419 1.229 -15.963 1.00 87.69 71 ALA A N 1
ATOM 501 C CA . ALA A 1 71 ? 5.982 0.565 -14.789 1.00 87.69 71 ALA A CA 1
ATOM 502 C C . ALA A 1 71 ? 5.818 1.408 -13.513 1.00 87.69 71 ALA A C 1
ATOM 504 O O . ALA A 1 71 ? 5.564 0.864 -12.436 1.00 87.69 71 ALA A O 1
ATOM 505 N N . LEU A 1 72 ? 5.944 2.733 -13.632 1.00 87.81 72 LEU A N 1
ATOM 506 C CA . LEU A 1 72 ? 5.715 3.667 -12.536 1.00 87.81 72 LEU A CA 1
ATOM 507 C C . LEU A 1 72 ? 4.238 3.714 -12.130 1.00 87.81 72 LEU A C 1
ATOM 509 O O . LEU A 1 72 ? 3.931 3.656 -10.941 1.00 87.81 72 LEU A O 1
ATOM 513 N N . GLN A 1 73 ? 3.331 3.787 -13.105 1.00 93.75 73 GLN A N 1
ATOM 514 C CA . GLN A 1 73 ? 1.892 3.782 -12.859 1.00 93.75 73 GLN A CA 1
ATOM 515 C C . GLN A 1 73 ? 1.450 2.498 -12.146 1.00 93.75 73 GLN A C 1
ATOM 517 O O . GLN A 1 73 ? 0.792 2.569 -11.114 1.00 93.75 73 GLN A O 1
ATOM 522 N N . GLU A 1 74 ? 1.896 1.334 -12.617 1.00 95.19 74 GLU A N 1
ATOM 523 C CA . GLU A 1 74 ? 1.574 0.052 -11.986 1.00 95.19 74 GLU A CA 1
ATOM 524 C C . GLU A 1 74 ? 2.136 -0.036 -10.552 1.00 95.19 74 GLU A C 1
ATOM 526 O O . GLU A 1 74 ? 1.492 -0.557 -9.641 1.00 95.19 74 GLU A O 1
ATOM 531 N N . ALA A 1 75 ? 3.340 0.496 -10.311 1.00 87.94 75 ALA A N 1
ATOM 532 C CA . ALA A 1 75 ? 3.907 0.559 -8.965 1.00 87.94 75 ALA A CA 1
ATOM 533 C C . ALA A 1 75 ? 3.080 1.449 -8.022 1.00 87.94 75 ALA A C 1
ATOM 535 O O . ALA A 1 75 ? 2.900 1.080 -6.859 1.00 87.94 75 ALA A O 1
ATOM 536 N N . ARG A 1 76 ? 2.558 2.579 -8.519 1.00 93.25 76 ARG A N 1
ATOM 537 C CA . ARG A 1 76 ? 1.667 3.479 -7.769 1.00 93.25 76 ARG A CA 1
ATOM 538 C C . ARG A 1 76 ? 0.336 2.813 -7.454 1.00 93.25 76 ARG A C 1
ATOM 540 O O . ARG A 1 76 ? -0.024 2.742 -6.290 1.00 93.25 76 ARG A O 1
ATOM 547 N N . GLU A 1 77 ? -0.313 2.208 -8.443 1.00 95.19 77 GLU A N 1
ATOM 548 C CA . GLU A 1 77 ? -1.584 1.499 -8.247 1.00 95.19 77 GLU A CA 1
ATOM 549 C C . GLU A 1 77 ? -1.459 0.378 -7.199 1.00 95.19 77 GLU A C 1
ATOM 551 O O . GLU A 1 77 ? -2.313 0.237 -6.321 1.00 95.19 77 GLU A O 1
ATOM 556 N N . ARG A 1 78 ? -0.353 -0.384 -7.210 1.00 93.25 78 ARG A N 1
ATOM 557 C CA . ARG A 1 78 ? -0.085 -1.393 -6.167 1.00 93.25 78 ARG A CA 1
ATOM 558 C C . ARG A 1 78 ? 0.168 -0.773 -4.788 1.00 93.25 78 ARG A C 1
ATOM 560 O O . ARG A 1 78 ? -0.252 -1.345 -3.782 1.00 93.25 78 ARG A O 1
ATOM 567 N N . ALA A 1 79 ? 0.876 0.355 -4.725 1.00 88.19 79 ALA A N 1
ATOM 568 C CA . ALA A 1 79 ? 1.142 1.072 -3.478 1.00 88.19 79 ALA A CA 1
ATOM 569 C C . ALA A 1 79 ? -0.151 1.636 -2.868 1.00 88.19 79 ALA A C 1
ATOM 571 O O . ALA A 1 79 ? -0.398 1.444 -1.676 1.00 88.19 79 ALA A O 1
ATOM 572 N N . ASP A 1 80 ? -0.996 2.243 -3.697 1.00 92.31 80 ASP A N 1
ATOM 573 C CA . ASP A 1 80 ? -2.295 2.787 -3.311 1.00 92.31 80 ASP A CA 1
ATOM 574 C C . ASP A 1 80 ? -3.237 1.668 -2.853 1.00 92.31 80 ASP A C 1
ATOM 576 O O . ASP A 1 80 ? -3.847 1.768 -1.790 1.00 92.31 80 ASP A O 1
ATOM 580 N N . GLY A 1 81 ? -3.274 0.539 -3.567 1.00 93.62 81 GLY A N 1
ATOM 581 C CA . GLY A 1 81 ? -4.036 -0.640 -3.147 1.00 93.62 81 GLY A CA 1
ATOM 582 C C . GLY A 1 81 ? -3.581 -1.198 -1.792 1.00 93.62 81 GLY A C 1
ATOM 583 O O . GLY A 1 81 ? -4.406 -1.528 -0.938 1.00 93.62 81 GLY A O 1
ATOM 584 N N . ALA A 1 82 ? -2.268 -1.262 -1.548 1.00 89.62 82 ALA A N 1
ATOM 585 C CA . ALA A 1 82 ? -1.729 -1.690 -0.257 1.00 89.62 82 ALA A CA 1
ATOM 586 C C . ALA A 1 82 ? -2.083 -0.713 0.876 1.00 89.62 82 ALA A C 1
ATOM 588 O O . ALA A 1 82 ? -2.341 -1.150 2.003 1.00 89.62 82 ALA A O 1
ATOM 589 N N . LEU A 1 83 ? -2.106 0.591 0.583 1.00 88.81 83 LEU A N 1
ATOM 590 C CA . LEU A 1 83 ? -2.503 1.620 1.534 1.00 88.81 83 LEU A CA 1
ATOM 591 C C . LEU A 1 83 ? -3.992 1.521 1.876 1.00 88.81 83 LEU A C 1
ATOM 593 O O . LEU A 1 83 ? -4.327 1.438 3.055 1.00 88.81 83 LEU A O 1
ATOM 597 N N . LEU A 1 84 ? -4.861 1.426 0.868 1.00 93.81 84 LEU A N 1
ATOM 598 C CA . LEU A 1 84 ? -6.302 1.235 1.050 1.00 93.81 84 LEU A CA 1
ATOM 599 C C . LEU A 1 84 ? -6.604 -0.026 1.875 1.00 93.81 84 LEU A C 1
ATOM 601 O O . LEU A 1 84 ? -7.428 0.003 2.785 1.00 93.81 84 LEU A O 1
ATOM 605 N N . ALA A 1 85 ? -5.889 -1.129 1.632 1.00 90.62 85 ALA A N 1
ATOM 606 C CA . ALA A 1 85 ? -6.036 -2.356 2.418 1.00 90.62 85 ALA A CA 1
ATOM 607 C C . ALA A 1 85 ? -5.531 -2.219 3.869 1.00 90.62 85 ALA A C 1
ATOM 609 O O . ALA A 1 85 ? -6.017 -2.906 4.772 1.00 90.62 85 ALA A O 1
ATOM 610 N N . ALA A 1 86 ? -4.523 -1.381 4.123 1.00 84.50 86 ALA A N 1
ATOM 611 C CA . ALA A 1 86 ? -4.085 -1.062 5.481 1.00 84.50 86 ALA A CA 1
ATOM 612 C C . ALA A 1 86 ? -5.107 -0.169 6.202 1.00 84.50 86 ALA A C 1
ATOM 614 O O . ALA A 1 86 ? -5.435 -0.437 7.354 1.00 84.50 86 ALA A O 1
ATOM 615 N N . GLU A 1 87 ? -5.659 0.826 5.510 1.00 89.62 87 GLU A N 1
ATOM 616 C CA . GLU A 1 87 ? -6.700 1.718 6.030 1.00 89.62 87 GLU A CA 1
ATOM 617 C C . GLU A 1 87 ? -7.994 0.962 6.347 1.00 89.62 87 GLU A C 1
ATOM 619 O O . GLU A 1 87 ? -8.541 1.126 7.432 1.00 89.62 87 GLU A O 1
ATOM 624 N N . ALA A 1 88 ? -8.431 0.047 5.479 1.00 91.38 88 ALA A N 1
ATOM 625 C CA . ALA A 1 88 ? -9.586 -0.810 5.747 1.00 91.38 88 ALA A CA 1
ATOM 626 C C . ALA A 1 88 ? -9.395 -1.686 6.998 1.00 91.38 88 ALA A C 1
ATOM 628 O O . ALA A 1 88 ? -10.312 -1.837 7.805 1.00 91.38 88 ALA A O 1
ATOM 629 N N . ARG A 1 89 ? -8.191 -2.242 7.194 1.00 89.00 89 ARG A N 1
ATOM 630 C CA . ARG A 1 89 ? -7.862 -3.014 8.403 1.00 89.00 89 ARG A CA 1
ATOM 631 C C . ARG A 1 89 ? -7.823 -2.141 9.654 1.00 89.00 89 ARG A C 1
ATOM 633 O O . ARG A 1 89 ? -8.276 -2.596 10.700 1.00 89.00 89 ARG A O 1
ATOM 640 N N . ALA A 1 90 ? -7.319 -0.912 9.545 1.00 84.00 90 ALA A N 1
ATOM 641 C CA . ALA A 1 90 ? -7.329 0.050 10.641 1.00 84.00 90 ALA A CA 1
ATOM 642 C C . ALA A 1 90 ? -8.766 0.426 11.033 1.00 84.00 90 ALA A C 1
ATOM 644 O O . ALA A 1 90 ? -9.112 0.287 12.200 1.00 84.00 90 ALA A O 1
ATOM 645 N N . MET A 1 91 ? -9.631 0.757 10.065 1.00 88.56 91 MET A N 1
ATOM 646 C CA . MET A 1 91 ? -11.054 1.033 10.316 1.00 88.56 91 MET A CA 1
ATOM 647 C C . MET A 1 91 ? -11.768 -0.159 10.968 1.00 88.56 91 MET A C 1
ATOM 649 O O . MET A 1 91 ? -12.509 0.009 11.932 1.00 88.56 91 MET A O 1
ATOM 653 N N . ALA A 1 92 ? -11.513 -1.384 10.498 1.00 89.12 92 ALA A N 1
ATOM 654 C CA . ALA A 1 92 ? -12.090 -2.584 11.103 1.00 89.12 92 ALA A CA 1
ATOM 655 C C . ALA A 1 92 ? -11.600 -2.820 12.545 1.00 89.12 92 ALA A C 1
ATOM 657 O O . ALA A 1 92 ? -12.347 -3.338 13.374 1.00 89.12 92 ALA A O 1
ATOM 658 N N . ALA A 1 93 ? -10.350 -2.469 12.854 1.00 86.56 93 ALA A N 1
ATOM 659 C CA . ALA A 1 93 ? -9.815 -2.552 14.208 1.00 86.56 93 ALA A CA 1
ATOM 660 C C . ALA A 1 93 ? -10.385 -1.451 15.118 1.00 86.56 93 ALA A C 1
ATOM 662 O O . ALA A 1 93 ? -10.710 -1.733 16.268 1.00 86.56 93 ALA A O 1
ATOM 663 N N . GLU A 1 94 ? -10.551 -0.230 14.607 1.00 87.06 94 GLU A N 1
ATOM 664 C CA . GLU A 1 94 ? -11.178 0.888 15.321 1.00 87.06 94 GLU A CA 1
ATOM 665 C C . GLU A 1 94 ? -12.639 0.587 15.673 1.00 87.06 94 GLU A C 1
ATOM 667 O O . GLU A 1 94 ? -13.021 0.759 16.827 1.00 87.06 94 GLU A O 1
ATOM 672 N N . ALA A 1 95 ? -13.416 0.023 14.743 1.00 90.81 95 ALA A N 1
ATOM 673 C CA . ALA A 1 95 ? -14.794 -0.393 15.011 1.00 90.81 95 ALA A CA 1
ATOM 674 C C . ALA A 1 95 ? -14.883 -1.427 16.152 1.00 90.81 95 ALA A C 1
ATOM 676 O O . ALA A 1 95 ? -15.723 -1.312 17.040 1.00 90.81 95 ALA A O 1
ATOM 677 N N . ARG A 1 96 ? -13.964 -2.404 16.197 1.00 90.88 96 ARG A N 1
ATOM 678 C CA . ARG A 1 96 ? -13.899 -3.379 17.306 1.00 90.88 96 ARG A CA 1
ATOM 679 C C . ARG A 1 96 ? -13.554 -2.720 18.642 1.00 90.88 96 ARG A C 1
ATOM 681 O O . ARG A 1 96 ? -14.083 -3.120 19.673 1.00 90.88 96 ARG A O 1
ATOM 688 N N . VAL A 1 97 ? -12.664 -1.725 18.634 1.00 91.38 97 VAL A N 1
ATOM 689 C CA . VAL A 1 97 ? -12.326 -0.941 19.835 1.00 91.38 97 VAL A CA 1
ATOM 690 C C . VAL A 1 97 ? -13.547 -0.169 20.335 1.00 91.38 97 VAL A C 1
ATOM 692 O O . VAL A 1 97 ? -13.789 -0.131 21.539 1.00 91.38 97 VAL A O 1
ATOM 695 N N . GLU A 1 98 ? -14.319 0.427 19.430 1.00 90.12 98 GLU A N 1
ATOM 696 C CA . GLU A 1 98 ? -15.550 1.144 19.763 1.00 90.12 98 GLU A CA 1
ATOM 697 C C . GLU A 1 98 ? -16.605 0.207 20.373 1.00 90.12 98 GLU A C 1
ATOM 699 O O . GLU A 1 98 ? -17.145 0.501 21.439 1.00 90.12 98 GLU A O 1
ATOM 704 N N . GLU A 1 99 ? -16.812 -0.975 19.787 1.00 91.12 99 GLU A N 1
ATOM 705 C CA . GLU A 1 99 ? -17.685 -2.014 20.353 1.00 91.12 99 GLU A CA 1
ATOM 706 C C . GLU A 1 99 ? -17.243 -2.451 21.764 1.00 91.12 99 GLU A C 1
ATOM 708 O O . GLU A 1 99 ? -18.078 -2.612 22.661 1.00 91.12 99 GLU A O 1
ATOM 713 N N . GLU A 1 100 ? -15.935 -2.625 21.996 1.00 89.31 100 GLU A N 1
ATOM 714 C CA . GLU A 1 100 ? -15.394 -2.954 23.322 1.00 89.31 100 GLU A CA 1
ATOM 715 C C . GLU A 1 100 ? -15.614 -1.827 24.340 1.00 89.31 100 GLU A C 1
ATOM 717 O O . GLU A 1 100 ? -15.898 -2.108 25.507 1.00 89.31 100 GLU A O 1
ATOM 722 N N . LEU A 1 101 ? -15.520 -0.562 23.919 1.00 87.69 101 LEU A N 1
ATOM 723 C CA . LEU A 1 101 ? -15.788 0.594 24.777 1.00 87.69 101 LEU A CA 1
ATOM 724 C C . LEU A 1 101 ? -17.266 0.686 25.166 1.00 87.69 101 LEU A C 1
ATOM 726 O O . LEU A 1 101 ? -17.557 0.902 26.341 1.00 87.69 101 LEU A O 1
ATOM 730 N N . ILE A 1 102 ? -18.180 0.455 24.222 1.00 92.56 102 ILE A N 1
ATOM 731 C CA . ILE A 1 102 ? -19.629 0.425 24.480 1.00 92.56 102 ILE A CA 1
ATOM 732 C C . ILE A 1 102 ? -19.974 -0.709 25.456 1.00 92.56 102 ILE A C 1
ATOM 734 O O . ILE A 1 102 ? -20.756 -0.529 26.397 1.00 92.56 102 ILE A O 1
ATOM 738 N N . ARG A 1 103 ? -19.355 -1.886 25.282 1.00 88.31 103 ARG A N 1
ATOM 739 C CA . ARG A 1 103 ? -19.523 -3.006 26.219 1.00 88.31 103 ARG A CA 1
ATOM 740 C C . ARG A 1 103 ? -18.993 -2.655 27.611 1.00 88.31 103 ARG A C 1
ATOM 742 O O . ARG A 1 103 ? -19.693 -2.889 28.590 1.00 88.31 103 ARG A O 1
ATOM 749 N N . ALA A 1 104 ? -17.811 -2.043 27.696 1.00 84.94 104 ALA A N 1
ATOM 750 C CA . ALA A 1 104 ? -17.231 -1.598 28.962 1.00 84.94 104 ALA A CA 1
ATOM 751 C C . ALA A 1 104 ? -18.103 -0.557 29.679 1.00 84.94 104 ALA A C 1
ATOM 753 O O . ALA A 1 104 ? -18.213 -0.581 30.899 1.00 84.94 104 ALA A O 1
ATOM 754 N N . GLU A 1 105 ? -18.730 0.355 28.936 1.00 91.88 105 GLU A N 1
ATOM 755 C CA . GLU A 1 105 ? -19.671 1.333 29.485 1.00 91.88 105 GLU A CA 1
ATOM 756 C C . GLU A 1 105 ? -20.937 0.665 30.035 1.00 91.88 105 GLU A C 1
ATOM 758 O O . GLU A 1 105 ? -21.401 1.018 31.117 1.00 91.88 105 GLU A O 1
ATOM 763 N N . SER A 1 106 ? -21.445 -0.357 29.346 1.00 91.31 106 SER A N 1
ATOM 764 C CA . SER A 1 106 ? -22.581 -1.153 29.827 1.00 91.31 106 SER A CA 1
ATOM 765 C C . SER A 1 106 ? -22.251 -1.925 31.113 1.00 91.31 106 SER A C 1
ATOM 767 O O . SER A 1 106 ? -23.111 -2.089 31.975 1.00 91.31 106 SER A O 1
ATOM 769 N N . ASP A 1 107 ? -21.016 -2.410 31.263 1.00 88.81 107 ASP A N 1
ATOM 770 C CA . ASP A 1 107 ? -20.546 -3.081 32.486 1.00 88.81 107 ASP A CA 1
ATOM 771 C C . ASP A 1 107 ? -20.397 -2.094 33.657 1.00 88.81 107 ASP A C 1
ATOM 773 O O . ASP A 1 107 ? -20.778 -2.402 34.786 1.00 88.81 107 ASP A O 1
ATOM 777 N N . ASP A 1 108 ? -19.937 -0.870 33.382 1.00 91.31 108 ASP A N 1
ATOM 778 C CA . ASP A 1 108 ? -19.864 0.221 34.364 1.00 91.31 108 ASP A CA 1
ATOM 779 C C . ASP A 1 108 ? -21.254 0.563 34.924 1.00 91.31 108 ASP A C 1
ATOM 781 O O . ASP A 1 108 ? -21.445 0.656 36.135 1.00 91.31 108 ASP A O 1
ATOM 785 N N . GLN A 1 109 ? -22.259 0.657 34.043 1.00 91.69 109 GLN A N 1
ATOM 786 C CA . GLN A 1 109 ? -23.657 0.904 34.422 1.00 91.69 109 GLN A CA 1
ATOM 787 C C . GLN A 1 109 ? -24.260 -0.228 35.268 1.00 91.69 109 GLN A C 1
ATOM 789 O O . GLN A 1 109 ? -25.203 0.004 36.025 1.00 91.69 109 GLN A O 1
ATOM 794 N N . ARG A 1 110 ? -23.713 -1.447 35.167 1.00 91.50 110 ARG A N 1
ATOM 795 C CA . ARG A 1 110 ? -24.110 -2.609 35.976 1.00 91.50 110 ARG A CA 1
ATOM 796 C C . ARG A 1 110 ? -23.429 -2.664 37.348 1.00 91.50 110 ARG A C 1
ATOM 798 O O . ARG A 1 110 ? -23.796 -3.514 38.154 1.00 91.50 110 ARG A O 1
ATOM 805 N N . GLY A 1 111 ? -22.504 -1.746 37.636 1.00 91.62 111 GLY A N 1
ATOM 806 C CA . GLY A 1 111 ? -21.782 -1.662 38.909 1.00 91.62 111 GLY A CA 1
ATOM 807 C C . GLY A 1 111 ? -20.373 -2.263 38.886 1.00 91.62 111 GLY A C 1
ATOM 808 O O . GLY A 1 111 ? -19.677 -2.199 39.899 1.00 91.62 111 GLY A O 1
ATOM 809 N N . ASP A 1 112 ? -19.904 -2.777 37.743 1.00 91.94 112 ASP A N 1
ATOM 810 C CA . ASP A 1 112 ? -18.584 -3.407 37.599 1.00 91.94 112 ASP A CA 1
ATOM 811 C C . ASP A 1 1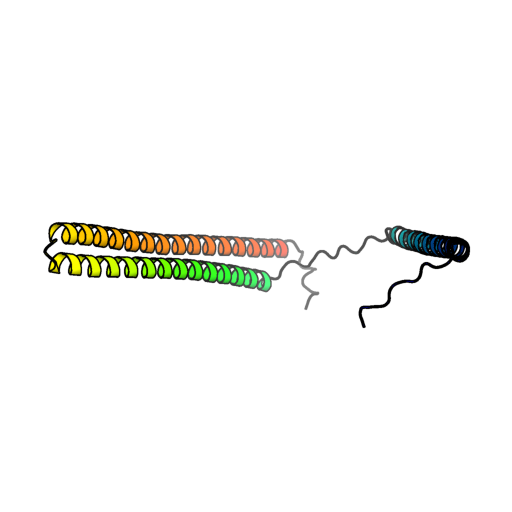12 ? -17.497 -2.399 37.166 1.00 91.94 112 ASP A C 1
ATOM 813 O O . ASP A 1 112 ? -16.786 -2.577 36.169 1.00 91.94 112 ASP A O 1
ATOM 817 N N . ALA A 1 113 ? -17.321 -1.326 37.943 1.00 87.12 113 ALA A N 1
ATOM 818 C CA . ALA A 1 113 ? -16.454 -0.193 37.586 1.00 87.12 113 ALA A CA 1
ATOM 819 C C . ALA A 1 113 ? -14.984 -0.578 37.306 1.00 87.12 113 ALA A C 1
ATOM 821 O O . ALA A 1 113 ? -14.316 0.003 36.443 1.00 87.12 113 ALA A O 1
ATOM 822 N N . GLN A 1 114 ? -14.457 -1.590 38.002 1.00 89.38 114 GLN A N 1
ATOM 823 C CA . GLN A 1 114 ? -13.069 -2.033 37.827 1.00 89.38 114 GLN A CA 1
ATOM 824 C C . GLN A 1 114 ? -12.859 -2.837 36.531 1.00 89.38 114 GLN A C 1
ATOM 826 O O . GLN A 1 114 ? -11.807 -2.716 35.885 1.00 89.38 114 GLN A O 1
ATOM 831 N N . ALA A 1 115 ? -13.867 -3.607 36.105 1.00 84.56 115 ALA A N 1
ATOM 832 C CA . ALA A 1 115 ? -13.859 -4.294 34.816 1.00 84.56 115 ALA A CA 1
ATOM 833 C C . ALA A 1 115 ? -13.937 -3.275 33.667 1.00 84.56 115 ALA A C 1
ATOM 835 O O . ALA A 1 115 ? -13.111 -3.313 32.747 1.00 84.56 115 ALA A O 1
ATOM 836 N N . ALA A 1 116 ? -14.829 -2.288 33.789 1.00 84.19 116 ALA A N 1
ATOM 837 C CA . ALA A 1 116 ? -14.973 -1.193 32.834 1.00 84.19 116 ALA A CA 1
ATOM 838 C C . ALA A 1 116 ? -13.679 -0.372 32.672 1.00 84.19 116 ALA A C 1
ATOM 840 O O . ALA A 1 116 ? -13.238 -0.105 31.551 1.00 84.19 116 ALA A O 1
ATOM 841 N N . ALA A 1 117 ? -13.011 -0.014 33.776 1.00 88.69 117 ALA A N 1
ATOM 842 C CA . ALA A 1 117 ? -11.736 0.708 33.742 1.00 88.69 117 ALA A CA 1
ATOM 843 C C . ALA A 1 117 ? -10.634 -0.076 33.005 1.00 88.69 117 ALA A C 1
ATOM 845 O O . ALA A 1 117 ? -9.886 0.490 32.200 1.00 88.69 117 ALA A O 1
ATOM 846 N N . THR A 1 118 ? -10.563 -1.390 33.231 1.00 91.56 118 THR A N 1
ATOM 847 C CA . THR A 1 118 ? -9.575 -2.266 32.584 1.00 91.56 118 THR A CA 1
ATOM 848 C C . THR A 1 118 ? -9.819 -2.372 31.077 1.00 91.56 118 THR A C 1
ATOM 850 O O . THR A 1 118 ? -8.872 -2.274 30.289 1.00 91.56 118 THR A O 1
ATOM 853 N N . LEU A 1 119 ? -11.077 -2.529 30.655 1.00 88.62 119 LEU A N 1
ATOM 854 C CA . LEU A 1 119 ? -11.447 -2.574 29.239 1.00 88.62 119 LEU A CA 1
ATOM 855 C C . LEU A 1 119 ? -11.153 -1.242 28.535 1.00 88.62 119 LEU A C 1
ATOM 857 O O . LEU A 1 119 ? -10.506 -1.240 27.489 1.00 88.62 119 LEU A O 1
ATOM 861 N N . ARG A 1 120 ? -11.494 -0.102 29.152 1.00 89.19 120 ARG A N 1
ATOM 862 C CA . ARG A 1 120 ? -11.160 1.237 28.624 1.00 89.19 120 ARG A CA 1
ATOM 863 C C . ARG A 1 120 ? -9.652 1.424 28.426 1.00 89.19 120 ARG A C 1
ATOM 865 O O . ARG A 1 120 ? -9.223 1.974 27.411 1.00 89.19 120 ARG A O 1
ATOM 872 N N . ALA A 1 121 ? -8.830 0.954 29.366 1.00 90.56 121 ALA A N 1
ATOM 873 C CA . ALA A 1 121 ? -7.374 1.025 29.244 1.00 90.56 121 ALA A CA 1
ATOM 874 C C . ALA A 1 121 ? -6.843 0.163 28.081 1.00 90.56 121 ALA A C 1
ATOM 876 O O . ALA A 1 121 ? -5.984 0.613 27.314 1.00 90.56 121 ALA A O 1
ATOM 877 N N . ARG A 1 122 ? -7.378 -1.055 27.909 1.00 90.56 122 ARG A N 1
ATOM 878 C CA . ARG A 1 122 ? -7.027 -1.948 26.790 1.00 90.56 122 ARG A CA 1
ATOM 879 C C . ARG A 1 122 ? -7.431 -1.358 25.439 1.00 90.56 122 ARG A C 1
ATOM 881 O O . ARG A 1 122 ? -6.594 -1.332 24.537 1.00 90.56 122 ARG A O 1
ATOM 888 N N . ALA A 1 123 ? -8.642 -0.816 25.340 1.00 89.50 123 ALA A N 1
ATOM 889 C CA . ALA A 1 123 ? -9.163 -0.144 24.154 1.00 89.50 123 ALA A CA 1
ATOM 890 C C . ALA A 1 123 ? -8.274 1.036 23.722 1.00 89.50 123 ALA A C 1
ATOM 892 O O . ALA A 1 123 ? -7.817 1.082 22.581 1.00 89.50 123 ALA A O 1
ATOM 893 N N . ARG A 1 124 ? -7.909 1.935 24.651 1.00 90.75 124 ARG A N 1
ATOM 894 C CA . ARG A 1 124 ? -6.988 3.058 24.369 1.00 90.75 124 ARG A CA 1
ATOM 895 C C . ARG A 1 124 ? -5.607 2.589 23.901 1.00 90.75 124 ARG A C 1
ATOM 897 O O . ARG A 1 124 ? -5.024 3.166 22.985 1.00 90.75 124 ARG A O 1
ATOM 904 N N . SER A 1 125 ? -5.075 1.533 24.519 1.00 93.19 125 SER A N 1
ATOM 905 C CA . SER A 1 125 ? -3.803 0.924 24.108 1.00 93.19 125 SER A CA 1
ATOM 906 C C . SER A 1 125 ? -3.878 0.325 22.700 1.00 93.19 125 SER A C 1
ATOM 908 O O . SER A 1 125 ? -2.940 0.462 21.912 1.00 93.19 125 SER A O 1
ATOM 910 N N . LEU A 1 126 ? -4.988 -0.336 22.362 1.00 91.00 126 LEU A N 1
ATOM 911 C CA . LEU A 1 126 ? -5.212 -0.889 21.031 1.00 91.00 126 LEU A CA 1
ATOM 912 C C . LEU A 1 126 ? -5.357 0.222 19.982 1.00 91.00 126 LEU A C 1
ATOM 914 O O . LEU A 1 126 ? -4.663 0.172 18.970 1.00 91.00 126 LEU A O 1
ATOM 918 N N . GLN A 1 127 ? -6.136 1.269 20.266 1.00 90.06 127 GLN A N 1
ATOM 919 C CA . GLN A 1 127 ? -6.282 2.440 19.396 1.00 90.06 127 GLN A CA 1
ATOM 920 C C . GLN A 1 127 ? -4.927 3.089 19.077 1.00 90.06 127 GLN A C 1
ATOM 922 O O . GLN A 1 127 ? -4.616 3.356 17.917 1.00 90.06 127 GLN A O 1
ATOM 927 N N . LYS A 1 128 ? -4.072 3.280 20.093 1.00 94.62 128 LYS A N 1
ATOM 928 C CA . LYS A 1 128 ? -2.717 3.815 19.894 1.00 94.62 128 LYS A CA 1
ATOM 929 C C . LYS A 1 128 ? -1.871 2.917 18.982 1.00 94.62 128 LYS A C 1
ATOM 931 O O . LYS A 1 128 ? -1.197 3.425 18.090 1.00 94.62 128 LYS A O 1
ATOM 936 N N . ARG A 1 129 ? -1.920 1.593 19.177 1.00 92.88 129 ARG A N 1
ATOM 937 C CA . ARG A 1 129 ? -1.178 0.626 18.347 1.00 92.88 129 ARG A CA 1
ATOM 938 C C . ARG A 1 129 ? -1.632 0.650 16.888 1.00 92.88 129 ARG A C 1
ATOM 940 O O . ARG A 1 129 ? -0.779 0.709 16.010 1.00 92.88 129 ARG A O 1
ATOM 947 N N . VAL A 1 130 ? -2.941 0.673 16.637 1.00 92.88 130 VAL A N 1
ATOM 948 C CA . VAL A 1 130 ? -3.504 0.755 15.277 1.00 92.88 130 VAL A CA 1
ATOM 949 C C . VAL A 1 130 ? -3.061 2.045 14.580 1.00 92.88 130 VAL A C 1
ATOM 951 O O . VAL A 1 130 ? -2.594 2.002 13.441 1.00 92.88 130 VAL A O 1
ATOM 954 N N . ALA A 1 131 ? -3.114 3.183 15.279 1.00 91.44 131 ALA A N 1
ATOM 955 C CA . ALA A 1 131 ? -2.656 4.461 14.736 1.00 91.44 131 ALA A CA 1
ATOM 956 C C . ALA A 1 131 ? -1.155 4.447 14.384 1.00 91.44 131 ALA A C 1
ATOM 958 O O . ALA A 1 131 ? -0.749 4.947 13.329 1.00 91.44 131 ALA A O 1
ATOM 959 N N . ASP A 1 132 ? -0.326 3.846 15.240 1.00 94.81 132 ASP A N 1
ATOM 960 C CA . ASP A 1 132 ? 1.111 3.712 15.001 1.00 94.81 132 ASP A CA 1
ATOM 961 C C . ASP A 1 132 ? 1.415 2.760 13.830 1.00 94.81 132 ASP A C 1
ATOM 963 O O . ASP A 1 132 ? 2.280 3.060 13.001 1.00 94.81 132 ASP A O 1
ATOM 967 N N . GLU A 1 133 ? 0.698 1.640 13.711 1.00 92.06 133 GLU A N 1
ATOM 968 C CA . GLU A 1 133 ? 0.821 0.706 12.585 1.00 92.06 133 GLU A CA 1
ATOM 969 C C . GLU A 1 133 ? 0.432 1.362 11.259 1.00 92.06 133 GLU A C 1
ATOM 971 O O . GLU A 1 133 ? 1.179 1.259 10.280 1.00 92.06 133 GLU A O 1
ATOM 976 N N . LEU A 1 134 ? -0.676 2.107 11.233 1.00 89.94 134 LEU A N 1
ATOM 977 C CA . LEU A 1 134 ? -1.114 2.834 10.046 1.00 89.94 134 LEU A CA 1
ATOM 978 C C . LEU A 1 134 ? -0.084 3.890 9.626 1.00 89.94 134 LEU A C 1
ATOM 980 O O . LEU A 1 134 ? 0.240 4.015 8.442 1.00 89.94 134 LEU A O 1
ATOM 984 N N . ARG A 1 135 ? 0.486 4.622 10.591 1.00 94.00 135 ARG A N 1
ATOM 985 C CA . ARG A 1 135 ? 1.548 5.602 10.330 1.00 94.00 135 ARG A CA 1
ATOM 986 C C . ARG A 1 135 ? 2.784 4.939 9.721 1.00 94.00 135 ARG A C 1
ATOM 988 O O . ARG A 1 135 ? 3.300 5.430 8.715 1.00 94.00 135 ARG A O 1
ATOM 995 N N . ARG A 1 136 ? 3.242 3.818 10.290 1.00 94.38 136 ARG A N 1
ATOM 996 C CA . ARG A 1 136 ? 4.393 3.058 9.769 1.00 94.38 136 ARG A CA 1
ATOM 997 C C . ARG A 1 136 ? 4.117 2.506 8.374 1.00 94.38 136 ARG A C 1
ATOM 999 O O . ARG A 1 136 ? 4.993 2.577 7.516 1.00 94.38 136 ARG A O 1
ATOM 1006 N N . ALA A 1 137 ? 2.907 2.006 8.125 1.00 90.44 137 ALA A N 1
ATOM 1007 C CA . ALA A 1 137 ? 2.499 1.528 6.809 1.00 90.44 137 ALA A CA 1
ATOM 1008 C C . ALA A 1 137 ? 2.537 2.658 5.768 1.00 90.44 137 ALA A C 1
ATOM 1010 O O . ALA A 1 137 ? 3.172 2.494 4.728 1.00 90.44 137 ALA A O 1
ATOM 1011 N N . LYS A 1 138 ? 1.956 3.829 6.076 1.00 93.44 138 LYS A N 1
ATOM 1012 C CA . LYS A 1 138 ? 1.987 5.021 5.207 1.00 93.44 138 LYS A CA 1
ATOM 1013 C C . LYS A 1 138 ? 3.415 5.431 4.857 1.00 93.44 138 LYS A C 1
ATOM 1015 O O . LYS A 1 138 ? 3.758 5.536 3.681 1.00 93.44 138 LYS A O 1
ATOM 1020 N N . GLN A 1 139 ? 4.267 5.590 5.868 1.00 95.06 139 GLN A N 1
ATOM 1021 C CA . GLN A 1 139 ? 5.668 5.970 5.673 1.00 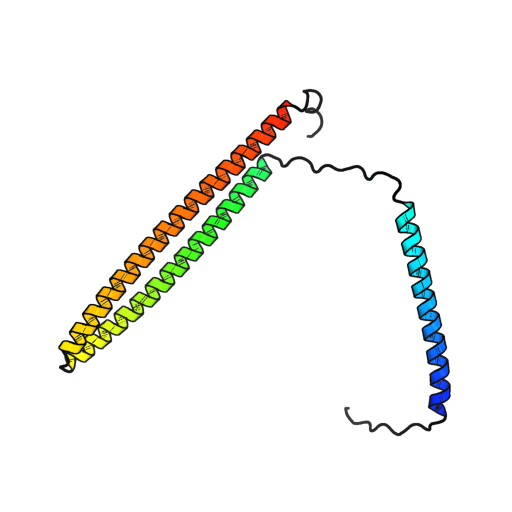95.06 139 GLN A CA 1
ATOM 1022 C C . GLN A 1 139 ? 6.450 4.913 4.880 1.00 95.06 139 GLN A C 1
ATOM 1024 O O . GLN A 1 139 ? 7.208 5.258 3.976 1.00 95.06 139 GLN A O 1
ATOM 1029 N N . GLY A 1 140 ? 6.242 3.627 5.176 1.00 95.06 140 GLY A N 1
ATOM 1030 C CA . GLY A 1 140 ? 6.931 2.520 4.514 1.00 95.06 140 GLY A CA 1
ATOM 1031 C C . GLY A 1 140 ? 6.485 2.278 3.070 1.00 95.06 140 GLY A C 1
ATOM 1032 O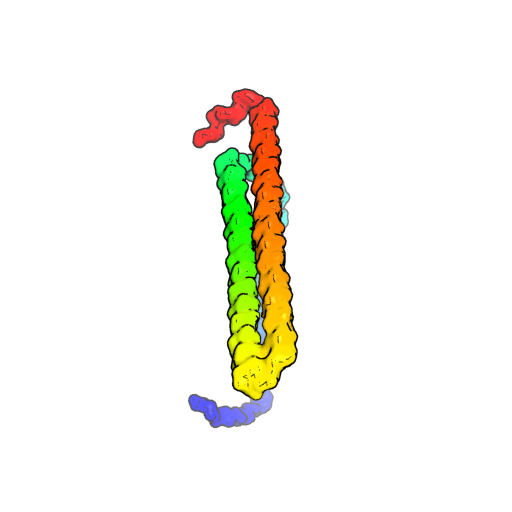 O . GLY A 1 140 ? 7.274 1.817 2.247 1.00 95.06 140 GLY A O 1
ATOM 1033 N N . VAL A 1 141 ? 5.226 2.556 2.732 1.00 94.06 141 VAL A N 1
ATOM 1034 C CA . VAL A 1 141 ? 4.748 2.521 1.341 1.00 94.06 141 VAL A CA 1
ATOM 1035 C C . VAL A 1 141 ? 5.303 3.719 0.568 1.00 94.06 141 VAL A C 1
ATOM 1037 O O . VAL A 1 141 ? 5.867 3.525 -0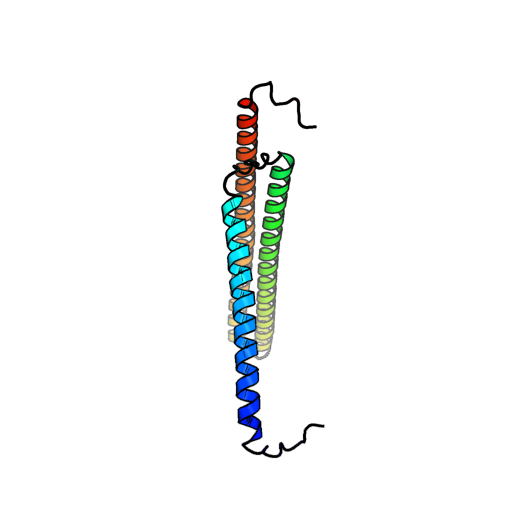.505 1.00 94.06 141 VAL A O 1
ATOM 1040 N N . GLN A 1 142 ? 5.250 4.927 1.139 1.00 92.69 142 GLN A N 1
ATOM 1041 C CA . GLN A 1 142 ? 5.797 6.133 0.505 1.00 92.69 142 GLN A CA 1
ATOM 1042 C C . GLN A 1 142 ? 7.307 6.039 0.249 1.00 92.69 142 GLN A C 1
ATOM 1044 O O . GLN A 1 142 ? 7.766 6.417 -0.828 1.00 92.69 142 GLN A O 1
ATOM 1049 N N . SER A 1 143 ? 8.089 5.524 1.203 1.00 94.81 143 SER A N 1
ATOM 1050 C CA . SER A 1 143 ? 9.541 5.385 1.038 1.00 94.81 143 SER A CA 1
ATOM 1051 C C . SER A 1 143 ? 9.906 4.373 -0.048 1.00 94.81 143 SER A C 1
ATOM 1053 O O . SER A 1 143 ? 10.753 4.659 -0.893 1.00 94.81 143 SER A O 1
ATOM 1055 N N . ARG A 1 144 ? 9.231 3.216 -0.076 1.00 92.31 144 ARG A N 1
ATOM 1056 C CA . ARG A 1 144 ? 9.426 2.193 -1.114 1.00 92.31 144 ARG A CA 1
ATOM 1057 C C . ARG A 1 144 ? 9.007 2.684 -2.490 1.00 92.31 144 ARG A C 1
ATOM 1059 O O . ARG A 1 144 ? 9.698 2.377 -3.457 1.00 92.31 144 ARG A O 1
ATOM 1066 N N . LEU A 1 145 ? 7.918 3.450 -2.570 1.00 92.31 145 LEU A N 1
ATOM 1067 C CA . LEU A 1 145 ? 7.497 4.067 -3.819 1.00 92.31 145 LEU A CA 1
ATOM 1068 C C . LEU A 1 145 ? 8.601 4.992 -4.330 1.00 92.31 145 LEU A C 1
ATOM 1070 O O . LEU A 1 145 ? 9.127 4.715 -5.398 1.00 92.31 145 LEU A O 1
ATOM 1074 N N . ARG A 1 146 ? 9.034 5.984 -3.536 1.00 94.62 146 ARG A N 1
ATOM 1075 C CA . ARG A 1 146 ? 10.110 6.928 -3.908 1.00 94.62 146 ARG A CA 1
ATOM 1076 C C . ARG A 1 146 ? 11.380 6.220 -4.377 1.00 94.62 146 ARG A C 1
ATOM 1078 O O . ARG A 1 146 ? 11.883 6.522 -5.453 1.00 94.62 146 ARG A O 1
ATOM 1085 N N . ALA A 1 147 ? 11.849 5.230 -3.617 1.00 94.94 147 ALA A N 1
ATOM 1086 C CA . ALA A 1 147 ? 13.024 4.445 -3.990 1.00 94.94 147 ALA A CA 1
ATOM 1087 C C . ALA A 1 147 ? 12.845 3.746 -5.349 1.00 94.94 147 ALA A C 1
ATOM 1089 O O . ALA A 1 147 ? 13.777 3.680 -6.150 1.00 94.94 147 ALA A O 1
ATOM 1090 N N . ARG A 1 148 ? 11.635 3.251 -5.634 1.00 91.25 148 ARG A N 1
ATOM 1091 C CA . ARG A 1 148 ? 11.319 2.623 -6.915 1.00 91.25 148 ARG A CA 1
ATOM 1092 C C . ARG A 1 148 ? 11.220 3.635 -8.056 1.00 91.25 148 ARG A C 1
ATOM 1094 O O . ARG A 1 148 ? 11.668 3.316 -9.155 1.00 91.25 148 ARG A O 1
ATOM 1101 N N . GLU A 1 149 ? 10.676 4.828 -7.816 1.00 94.31 149 GLU A N 1
ATOM 1102 C CA . GLU A 1 149 ? 10.642 5.902 -8.819 1.00 94.31 149 GLU A CA 1
ATOM 1103 C C . GLU A 1 149 ? 12.069 6.300 -9.219 1.00 94.31 149 GLU A C 1
ATOM 1105 O O . GLU A 1 149 ? 12.392 6.324 -10.406 1.00 94.31 149 GLU A O 1
ATOM 1110 N N . GLU A 1 150 ? 12.949 6.508 -8.237 1.00 95.69 150 GLU A N 1
ATOM 1111 C CA . GLU A 1 150 ? 14.362 6.818 -8.476 1.00 95.69 150 GLU A CA 1
ATOM 1112 C C . GLU A 1 150 ? 15.084 5.705 -9.240 1.00 95.69 150 GLU A C 1
ATOM 1114 O O . GLU A 1 150 ? 15.887 5.973 -10.132 1.00 95.69 150 GLU A O 1
ATOM 1119 N N . GLU A 1 151 ? 14.828 4.442 -8.895 1.00 95.62 151 GLU A N 1
ATOM 1120 C CA . GLU A 1 151 ? 15.424 3.299 -9.582 1.00 95.62 151 GLU A CA 1
ATOM 1121 C C . GLU A 1 151 ? 14.988 3.235 -11.053 1.00 95.62 151 GLU A C 1
ATOM 1123 O O . GLU A 1 151 ? 15.819 3.016 -11.938 1.00 95.62 151 GLU A O 1
ATOM 1128 N N . ILE A 1 152 ? 13.697 3.445 -11.331 1.00 92.94 152 ILE A N 1
ATOM 1129 C CA . ILE A 1 152 ? 13.160 3.463 -12.698 1.00 92.94 152 ILE A CA 1
ATOM 1130 C C . ILE A 1 152 ? 13.785 4.611 -13.495 1.00 92.94 152 ILE A C 1
ATOM 1132 O O . ILE A 1 152 ? 14.257 4.375 -14.607 1.00 92.94 152 ILE A O 1
ATOM 1136 N N . GLN A 1 153 ? 13.868 5.809 -12.913 1.00 91.50 153 GLN A N 1
ATOM 1137 C CA . GLN A 1 153 ? 14.486 6.974 -13.552 1.00 91.50 153 GLN A CA 1
ATOM 1138 C C . GLN A 1 153 ? 15.971 6.746 -13.852 1.00 91.50 153 GLN A C 1
ATOM 1140 O O . GLN A 1 153 ? 16.425 7.026 -14.960 1.00 91.50 153 GLN A O 1
ATOM 1145 N N . ARG A 1 154 ? 16.732 6.163 -12.914 1.00 94.75 154 ARG A N 1
ATOM 1146 C CA . ARG A 1 154 ? 18.146 5.809 -13.136 1.00 94.75 154 ARG A CA 1
ATOM 1147 C C . ARG A 1 154 ? 18.310 4.806 -14.280 1.00 94.75 154 ARG A C 1
ATOM 1149 O O . ARG A 1 154 ? 19.188 4.968 -15.125 1.00 94.75 154 ARG A O 1
ATOM 1156 N N . ARG A 1 155 ? 17.451 3.782 -14.343 1.00 92.00 155 ARG A N 1
ATOM 1157 C CA . ARG A 1 155 ? 17.457 2.790 -15.435 1.00 92.00 155 ARG A CA 1
ATOM 1158 C C . ARG A 1 155 ? 17.044 3.393 -16.776 1.00 92.00 155 ARG A C 1
ATOM 1160 O O . ARG A 1 155 ? 17.546 2.966 -17.812 1.00 92.00 155 ARG A O 1
ATOM 1167 N N . GLU A 1 156 ? 16.101 4.329 -16.786 1.00 93.25 156 GLU A N 1
ATOM 1168 C CA . GLU A 1 156 ? 15.706 5.062 -17.990 1.00 93.25 156 GLU A CA 1
ATOM 1169 C C . GLU A 1 156 ? 16.858 5.931 -18.500 1.00 93.25 156 GLU A C 1
ATOM 1171 O O . GLU A 1 156 ? 17.240 5.797 -19.663 1.00 93.25 156 GLU A O 1
ATOM 1176 N N . ALA A 1 157 ? 17.473 6.731 -17.625 1.00 90.06 157 ALA A N 1
ATOM 1177 C CA . ALA A 1 157 ? 18.622 7.568 -17.958 1.00 90.06 157 ALA A CA 1
ATOM 1178 C C . ALA A 1 157 ? 19.775 6.741 -18.549 1.00 90.06 157 ALA A C 1
ATOM 1180 O O . ALA A 1 157 ? 20.230 7.035 -19.653 1.00 90.06 157 ALA A O 1
ATOM 1181 N N . GLY A 1 158 ? 20.159 5.637 -17.896 1.00 91.69 158 GLY A N 1
ATOM 1182 C CA . GLY A 1 158 ? 21.216 4.755 -18.401 1.00 91.69 158 GLY A CA 1
ATOM 1183 C C . GLY A 1 158 ? 20.892 4.130 -19.766 1.00 91.69 158 GLY A C 1
ATOM 1184 O O . GLY A 1 158 ? 21.765 4.013 -20.626 1.00 91.69 158 GLY A O 1
ATOM 1185 N N . ARG A 1 159 ? 19.622 3.778 -20.024 1.00 88.75 159 ARG A N 1
ATOM 1186 C CA . ARG A 1 159 ? 19.194 3.282 -21.346 1.00 88.75 159 ARG A CA 1
ATOM 1187 C C . ARG A 1 159 ? 19.257 4.374 -22.419 1.00 88.75 159 ARG A C 1
ATOM 1189 O O . ARG A 1 159 ? 19.684 4.098 -23.540 1.00 88.75 159 ARG A O 1
ATOM 1196 N N . LEU A 1 160 ? 18.865 5.605 -22.094 1.00 86.94 160 LEU A N 1
ATOM 1197 C CA . LEU A 1 160 ? 18.943 6.745 -23.014 1.00 86.94 160 LEU A CA 1
ATOM 1198 C C . LEU A 1 160 ? 20.395 7.137 -23.330 1.00 86.94 160 LEU A C 1
ATOM 1200 O O . LEU A 1 160 ? 20.704 7.449 -24.483 1.00 86.94 160 LEU A O 1
ATOM 1204 N N . GLU A 1 161 ? 21.289 7.074 -22.343 1.00 88.56 161 GLU A N 1
ATOM 1205 C CA . GLU A 1 161 ? 22.730 7.271 -22.528 1.00 88.56 161 GLU A CA 1
ATOM 1206 C C . GLU A 1 161 ? 23.338 6.189 -23.427 1.00 88.56 161 GLU A C 1
ATOM 1208 O O . GLU A 1 161 ? 24.052 6.515 -24.376 1.00 88.56 161 GLU A O 1
ATOM 1213 N N . GLY A 1 162 ? 22.981 4.916 -23.221 1.00 86.69 162 GLY A N 1
ATOM 1214 C CA . GLY A 1 162 ? 23.411 3.810 -24.083 1.00 86.69 162 GLY A CA 1
ATOM 1215 C C . GLY A 1 162 ? 22.937 3.950 -25.536 1.00 86.69 162 GLY A C 1
ATOM 1216 O O . GLY A 1 162 ? 23.709 3.717 -26.472 1.00 86.69 162 GLY A O 1
ATOM 1217 N N . LEU A 1 163 ? 21.695 4.408 -25.748 1.00 82.19 163 LEU A N 1
ATOM 1218 C CA . LEU A 1 163 ? 21.198 4.747 -27.086 1.00 82.19 163 LEU A CA 1
ATOM 1219 C C . LEU A 1 163 ? 21.992 5.895 -27.718 1.00 82.19 163 LEU A C 1
ATOM 1221 O O . LEU A 1 163 ? 22.275 5.861 -28.915 1.00 82.19 163 LEU A O 1
ATOM 1225 N N . ARG A 1 164 ? 22.361 6.914 -26.934 1.00 80.56 164 ARG A N 1
ATOM 1226 C CA . ARG A 1 164 ? 23.173 8.037 -27.420 1.00 80.56 164 ARG A CA 1
ATOM 1227 C C . ARG A 1 164 ? 24.582 7.587 -27.809 1.00 80.56 164 ARG A C 1
ATOM 1229 O O . ARG A 1 164 ? 25.065 8.000 -28.858 1.00 80.56 164 ARG A O 1
ATOM 1236 N N . ALA A 1 165 ? 25.210 6.731 -27.007 1.00 81.00 165 ALA A N 1
ATOM 1237 C CA . ALA A 1 165 ? 26.531 6.179 -27.299 1.00 81.00 165 ALA A CA 1
ATOM 1238 C C . ALA A 1 165 ? 26.521 5.325 -28.579 1.00 81.00 165 ALA A C 1
ATOM 1240 O O . ALA A 1 165 ? 27.382 5.496 -29.437 1.00 81.00 165 ALA A O 1
ATOM 1241 N N . SER A 1 166 ? 25.494 4.487 -28.751 1.00 70.94 166 SER A N 1
ATOM 1242 C CA . SER A 1 166 ? 25.329 3.637 -29.942 1.00 70.94 166 SER A CA 1
ATOM 1243 C C . SER A 1 166 ? 25.047 4.446 -31.215 1.00 70.94 166 SER A C 1
ATOM 1245 O O . SER A 1 166 ? 25.480 4.074 -32.302 1.00 70.94 166 SER A O 1
ATOM 1247 N N . ALA A 1 167 ? 24.360 5.587 -31.092 1.00 68.19 167 ALA A N 1
ATOM 1248 C CA . ALA A 1 167 ? 24.154 6.514 -32.205 1.00 68.19 167 ALA A CA 1
ATOM 1249 C C . ALA A 1 167 ? 25.435 7.272 -32.606 1.00 68.19 167 ALA A C 1
ATOM 1251 O O . ALA A 1 167 ? 25.539 7.708 -33.746 1.00 68.19 167 ALA A O 1
ATOM 1252 N N . SER A 1 168 ? 26.408 7.429 -31.697 1.00 62.19 168 SER A N 1
ATOM 1253 C CA . SER A 1 168 ? 27.687 8.096 -31.984 1.00 62.19 168 SER A CA 1
ATOM 1254 C C . SER A 1 168 ? 28.719 7.178 -32.651 1.00 62.19 168 SER A C 1
ATOM 1256 O O . SER A 1 168 ? 29.657 7.682 -33.266 1.00 62.19 168 SER A O 1
ATOM 1258 N N . THR A 1 169 ? 28.584 5.855 -32.513 1.00 62.78 169 THR A N 1
ATOM 1259 C CA . THR A 1 169 ? 29.473 4.852 -33.129 1.00 62.78 169 THR A CA 1
ATOM 1260 C C . THR A 1 169 ? 28.966 4.341 -34.479 1.00 62.78 169 THR A C 1
ATOM 1262 O O . THR A 1 169 ? 29.757 3.831 -35.272 1.00 62.78 169 THR A O 1
ATOM 1265 N N . ALA A 1 170 ? 27.680 4.523 -34.790 1.00 57.75 170 ALA A N 1
ATOM 1266 C CA . ALA A 1 170 ? 27.162 4.383 -36.147 1.00 57.75 170 ALA A CA 1
ATOM 1267 C C . ALA A 1 170 ? 27.651 5.572 -36.994 1.00 57.75 170 ALA A C 1
ATOM 1269 O O . ALA A 1 170 ? 27.192 6.699 -36.827 1.00 57.75 170 ALA A O 1
ATOM 1270 N N . GLY A 1 171 ? 28.627 5.346 -37.880 1.00 50.62 171 GLY A N 1
ATOM 1271 C CA . GLY A 1 171 ? 29.208 6.406 -38.709 1.00 50.62 171 GLY A CA 1
ATOM 1272 C C . GLY A 1 171 ? 28.156 7.213 -39.503 1.00 50.62 171 GLY A C 1
ATOM 1273 O O . GLY A 1 171 ? 27.091 6.681 -39.843 1.00 50.62 171 GLY A O 1
ATOM 1274 N N . PRO A 1 172 ? 28.457 8.478 -39.866 1.00 56.75 172 PRO A N 1
ATOM 1275 C CA . PRO A 1 172 ? 27.512 9.448 -40.448 1.00 56.75 172 PRO A CA 1
ATOM 1276 C C . PRO A 1 172 ? 26.837 9.019 -41.769 1.00 56.75 172 PRO A C 1
ATOM 1278 O O . PRO A 1 172 ? 25.907 9.682 -42.223 1.00 56.75 172 PRO A O 1
ATOM 1281 N N . GLY A 1 173 ? 27.259 7.909 -42.383 1.00 54.12 173 GLY A N 1
ATOM 1282 C CA . GLY A 1 173 ? 26.669 7.359 -43.607 1.00 54.12 173 GLY A CA 1
ATOM 1283 C C . GLY A 1 173 ? 25.368 6.562 -43.425 1.00 54.12 173 GLY A C 1
ATOM 1284 O O . GLY A 1 173 ? 24.726 6.255 -44.423 1.00 54.12 173 GLY A O 1
ATOM 1285 N N . THR A 1 174 ? 24.955 6.230 -42.195 1.00 54.84 174 THR A N 1
ATOM 1286 C CA . THR A 1 174 ? 23.820 5.305 -41.949 1.00 54.84 174 THR A CA 1
ATOM 1287 C C . THR A 1 174 ? 22.502 5.978 -41.535 1.00 54.84 174 THR A C 1
ATOM 1289 O O . THR A 1 174 ? 21.462 5.329 -41.517 1.00 54.84 174 THR A O 1
ATOM 1292 N N . LEU A 1 175 ? 22.496 7.293 -41.275 1.00 49.41 175 LEU A N 1
ATOM 1293 C CA . LEU A 1 175 ? 21.319 8.033 -40.782 1.00 49.41 175 LEU A CA 1
ATOM 1294 C C . LEU A 1 175 ? 20.331 8.498 -41.875 1.00 49.41 175 LEU A C 1
ATOM 1296 O O . LEU A 1 175 ? 19.342 9.152 -41.556 1.00 49.41 175 LEU A O 1
ATOM 1300 N N . ARG A 1 176 ? 20.572 8.204 -43.163 1.00 56.75 176 ARG A N 1
ATOM 1301 C CA . ARG A 1 176 ? 19.742 8.724 -44.274 1.00 56.75 176 ARG A CA 1
ATOM 1302 C C . ARG A 1 176 ? 18.514 7.880 -44.638 1.00 56.75 176 ARG A C 1
ATOM 1304 O O . ARG A 1 176 ? 17.713 8.350 -45.436 1.00 56.75 176 ARG A O 1
ATOM 1311 N N . THR A 1 177 ? 18.344 6.665 -44.113 1.00 49.81 177 THR A N 1
ATOM 1312 C CA . THR A 1 177 ? 17.418 5.684 -44.722 1.00 49.81 177 THR A CA 1
ATOM 1313 C C . THR A 1 177 ? 16.432 5.030 -43.758 1.00 49.81 177 THR A C 1
ATOM 1315 O O . THR A 1 177 ? 16.205 3.834 -43.865 1.00 49.81 177 THR A O 1
ATOM 1318 N N . THR A 1 178 ? 15.823 5.765 -42.828 1.00 54.75 178 THR A N 1
ATOM 1319 C CA . THR A 1 178 ? 14.580 5.299 -42.179 1.00 54.75 178 THR A CA 1
ATOM 1320 C C . THR A 1 178 ? 13.709 6.491 -41.784 1.00 54.75 178 THR A C 1
ATOM 1322 O O . THR A 1 178 ? 13.681 6.892 -40.619 1.00 54.75 178 THR A O 1
ATOM 1325 N N . THR A 1 179 ? 13.046 7.090 -42.770 1.00 49.78 179 THR A N 1
ATOM 1326 C CA . THR A 1 179 ? 11.714 7.685 -42.572 1.00 49.78 179 THR A CA 1
ATOM 1327 C C . THR A 1 179 ? 10.668 6.598 -42.703 1.00 49.78 179 THR A C 1
ATOM 1329 O O . THR A 1 179 ? 10.805 5.819 -43.675 1.00 49.78 179 THR A O 1
#

Foldseek 3Di:
DPDDDDDDDDPVVVVVVVVVVVVVVVVVVVVVVVVVVVVVVVVPPVVPDPDPPPPPPPDDLVRLVVVLVVVLVVLVVVLVVQLVVLVVVLVVQLVVLVVLLVVLVVCVVVVNVVSSVVSPVVSVVSNVVSVVSSVCSVVVSVVVSVVVNVVSVVVSVVSVVVVVVVVVPPPPPPPPPDD

Solvent-accessible surface area (backbone atoms only — not comparable to full-atom values): 10421 Å² total; per-residue (Å²): 133,95,78,82,80,80,75,86,75,65,80,74,60,60,63,62,54,59,54,58,60,51,58,58,52,52,54,54,51,51,53,54,53,54,52,53,55,57,58,51,60,62,62,66,72,62,74,82,60,83,72,79,82,77,71,75,76,77,82,50,72,70,57,55,53,53,51,51,52,50,55,50,50,54,52,46,54,53,45,50,51,54,49,54,56,48,50,53,52,41,52,56,51,49,53,52,36,51,54,49,44,53,51,20,51,55,36,33,77,72,68,40,52,69,61,17,52,52,43,46,53,52,33,55,53,49,54,53,50,45,54,51,51,51,50,51,50,53,53,54,46,52,51,53,47,53,56,49,53,54,50,51,50,53,54,49,51,54,51,53,51,52,53,52,54,55,58,69,69,51,58,90,85,68,79,84,82,80,130

Sequence (179 aa):
APGARALPLPRKAARKLKLVGRFTMVAAAVVVGTWLLVGVGLKEGIAGLPAPTTTPPPPSRAKISAEAARALQEARERADGALLAAEARAMAAEARVEEELIRAESDDQRGDAQAAATLRARARSLQKRVADELRRAKQGVQSRLRAREEEIQRREAGRLEGLRASASTAGPGTLRTTT

Organism: Alexandrium catenella (NCBI:txid2925)

Radius of gyration: 38.25 Å; Cα contacts (8 Å, |Δi|>4): 53; chains: 1; bounding box: 65×77×86 Å

pLDDT: mean 77.34, std 16.1, range [38.84, 95.69]

Mean predicted aligned error: 17.1 Å

Secondary structure (DSSP, 8-state):
----------TTHHHHHHHHHHHHHHHHHHHHHHHHHHHHHHHHTTTTS-----PPPPPPHHHHHHHHHHHHHHHHHHHHHHHHHHHHHHHHHHHHHHHHHHHHHHHHHTT-HHHHHHHHHHHHHHHHHHHHHHHHHHHHHHHHHHHHHHHHHHHHHHHHHHHHHHHHHS-TTSTTS--